Protein AF-0000000080279373 (afdb_homodimer)

Radius of gyration: 16.83 Å; Cα contacts (8 Å, |Δi|>4): 497; chains: 2; bounding box: 34×53×36 Å

Solvent-accessible surface area (backbone atoms only — not comparable to full-atom values): 11439 Å² total; per-residue (Å²): 109,73,57,72,41,61,66,37,52,75,60,43,86,59,61,64,37,42,31,32,41,41,48,78,93,47,75,44,48,45,32,24,59,48,87,63,31,39,31,37,59,47,98,87,65,54,73,49,76,33,62,41,46,39,37,66,78,48,97,49,28,36,40,37,39,36,53,63,98,60,33,38,36,41,33,40,39,31,64,80,78,31,32,34,43,33,41,35,34,35,84,86,66,50,77,37,29,44,57,31,38,48,44,78,51,79,130,110,70,58,72,43,61,66,36,50,73,60,43,86,58,61,65,37,42,32,30,42,39,48,78,94,47,74,46,48,46,34,24,59,49,86,62,31,39,33,36,59,46,97,87,64,54,73,49,76,32,61,40,46,38,37,68,79,47,99,48,27,36,40,36,39,38,51,63,98,60,35,39,38,43,32,38,38,30,67,80,78,29,33,33,43,33,41,35,36,35,84,85,66,50,77,37,29,47,57,31,39,48,44,77,51,78,130

Foldseek 3Di:
DPDAPVVCLVVVPCALFWKWWCLPVDIWIWDRPDRQWTWTADPVGDIDIWGWGWDDPDPQWIWIWTDDPFWIKIWIARRVQQKIWIWIQGPVRDIDITITGMDTDDD/DPDAPVVCLVVVPCALFWKWWCLPVDIWIWDRPDRQWTWTADPVGDIDIWGWGWDDPDPQWIWIWTDDPFWIKIWIARRVQQKIWIWIQGPVRDIDITITGMDTDDD

Nearest PDB structures (foldseek):
  7fyd-assembly1_A  TM=5.009E-01  e=1.248E-02  Homo sapiens
  1pby-assembly1_A  TM=5.078E-01  e=8.542E-02  Paracoccus denitrificans
  5bvt-assembly1_A  TM=4.396E-01  e=2.008E-01  Pygoscelis papua
  1jmx-assembly1_A  TM=4.425E-01  e=3.812E-01  Pseudomonas putida
  1vyg-assembly1_A  TM=3.873E-01  e=4.242E-01  Schistosoma mansoni

pLDDT: mean 94.34, std 7.29, range [46.97, 98.62]

Structure (mmCIF, N/CA/C/O backbone):
data_AF-0000000080279373-model_v1
#
loop_
_entity.id
_entity.type
_entity.pdbx_description
1 polymer 'MoaF-like domain-containing protein'
#
loop_
_atom_site.group_PDB
_atom_site.id
_atom_s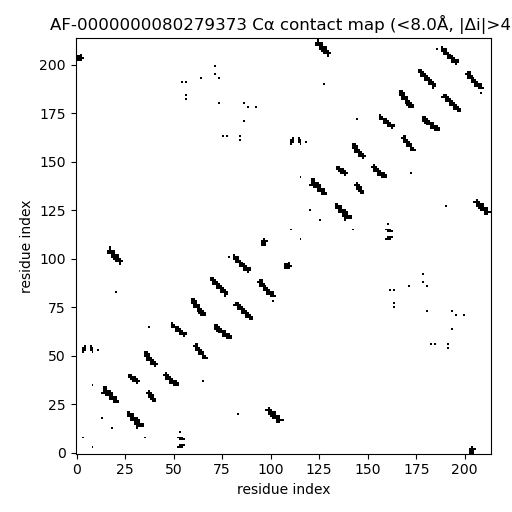ite.type_symbol
_atom_site.label_atom_id
_atom_site.label_alt_id
_atom_site.label_comp_id
_atom_site.label_asym_id
_atom_site.label_entity_id
_atom_site.label_seq_id
_atom_site.pdbx_PDB_ins_code
_atom_site.Cartn_x
_atom_site.Cartn_y
_atom_site.Cartn_z
_atom_site.occupancy
_atom_site.B_iso_or_equiv
_atom_site.auth_seq_id
_atom_site.auth_comp_id
_atom_site.auth_asym_id
_atom_site.auth_atom_id
_atom_site.pdbx_PDB_model_num
ATOM 1 N N . MET A 1 1 ? -2.408 -12.398 12.727 1 47.56 1 MET A N 1
ATOM 2 C CA . MET A 1 1 ? -2.346 -11.867 11.367 1 47.56 1 MET A CA 1
ATOM 3 C C . MET A 1 1 ? -2.311 -10.344 11.383 1 47.56 1 MET A C 1
ATOM 5 O O . MET A 1 1 ? -1.671 -9.727 10.523 1 47.56 1 MET A O 1
ATOM 9 N N . THR A 1 2 ? -3.047 -9.758 12.32 1 62.25 2 THR A N 1
ATOM 10 C CA . THR A 1 2 ? -3.006 -8.305 12.391 1 62.25 2 THR A CA 1
ATOM 11 C C . THR A 1 2 ? -1.784 -7.836 13.172 1 62.25 2 THR A C 1
ATOM 13 O O . THR A 1 2 ? -1.795 -7.832 14.406 1 62.25 2 THR A O 1
ATOM 16 N N . GLU A 1 3 ? -0.629 -8.07 12.383 1 74.62 3 GLU A N 1
ATOM 17 C CA . GLU A 1 3 ? 0.531 -7.613 13.148 1 74.62 3 GLU A CA 1
ATOM 18 C C . GLU A 1 3 ? 0.727 -6.105 13.008 1 74.62 3 GLU A C 1
ATOM 20 O O . GLU A 1 3 ? 0.657 -5.57 11.898 1 74.62 3 GLU A O 1
ATOM 25 N N . ILE A 1 4 ? 0.546 -5.527 14.078 1 83.19 4 ILE A N 1
ATOM 26 C CA . ILE A 1 4 ? 0.946 -4.125 14.109 1 83.19 4 ILE A CA 1
ATOM 27 C C . ILE A 1 4 ? 2.461 -4.023 14.281 1 83.19 4 ILE A C 1
ATOM 29 O O . ILE A 1 4 ? 3.049 -4.742 15.094 1 83.19 4 ILE A O 1
ATOM 33 N N . ASP A 1 5 ? 3.035 -3.334 13.367 1 90.56 5 ASP A N 1
ATOM 34 C CA . ASP A 1 5 ? 4.453 -3.021 13.531 1 90.56 5 ASP A CA 1
ATOM 35 C C . ASP A 1 5 ? 4.66 -1.953 14.602 1 90.56 5 ASP A C 1
ATOM 37 O O . ASP A 1 5 ? 4.805 -0.77 14.281 1 90.56 5 ASP A O 1
ATOM 41 N N . ALA A 1 6 ? 4.719 -2.422 15.898 1 90.94 6 ALA A N 1
ATOM 42 C CA . ALA A 1 6 ? 4.766 -1.499 17.031 1 90.94 6 ALA A CA 1
ATOM 43 C C . ALA A 1 6 ? 6.031 -0.643 16.984 1 90.94 6 ALA A C 1
ATOM 45 O O . ALA A 1 6 ? 6.004 0.529 17.375 1 90.94 6 ALA A O 1
ATOM 46 N N . THR A 1 7 ? 7.078 -1.271 16.594 1 92.06 7 THR A N 1
ATOM 47 C CA . THR A 1 7 ? 8.336 -0.541 16.516 1 92.06 7 THR A CA 1
ATOM 48 C C . THR A 1 7 ? 8.258 0.58 15.484 1 92.06 7 THR A C 1
ATOM 50 O O . THR A 1 7 ? 8.625 1.723 15.773 1 92.06 7 THR A O 1
ATOM 53 N N . ALA A 1 8 ? 7.762 0.229 14.312 1 92.75 8 ALA A N 1
ATOM 54 C CA . ALA A 1 8 ? 7.617 1.247 13.273 1 92.75 8 ALA A CA 1
ATOM 55 C C . ALA A 1 8 ? 6.645 2.34 13.711 1 92.75 8 ALA A C 1
ATOM 57 O O . ALA A 1 8 ? 6.863 3.521 13.422 1 92.75 8 ALA A O 1
ATOM 58 N N . GLN A 1 9 ? 5.59 1.92 14.383 1 93.19 9 GLN A N 1
ATOM 59 C CA . GLN A 1 9 ? 4.602 2.879 14.867 1 93.19 9 GLN A CA 1
ATOM 60 C C . GLN A 1 9 ? 5.23 3.881 15.828 1 93.19 9 GLN A C 1
ATOM 62 O O . GLN A 1 9 ? 5.035 5.09 15.695 1 93.19 9 GLN A O 1
ATOM 67 N N . ALA A 1 10 ? 6.016 3.387 16.688 1 91.31 10 ALA A N 1
ATOM 68 C CA . ALA A 1 10 ? 6.605 4.207 17.734 1 91.31 10 ALA A CA 1
ATOM 69 C C . ALA A 1 10 ? 7.75 5.059 17.203 1 91.31 10 ALA A C 1
ATOM 71 O O . ALA A 1 10 ? 8.008 6.148 17.719 1 91.31 10 ALA A O 1
ATOM 72 N N . GLU A 1 11 ? 8.367 4.555 16.156 1 93.38 11 GLU A N 1
ATOM 73 C CA . GLU A 1 11 ? 9.578 5.211 15.664 1 93.38 11 GLU A CA 1
ATOM 74 C C . GLU A 1 11 ? 9.336 5.891 14.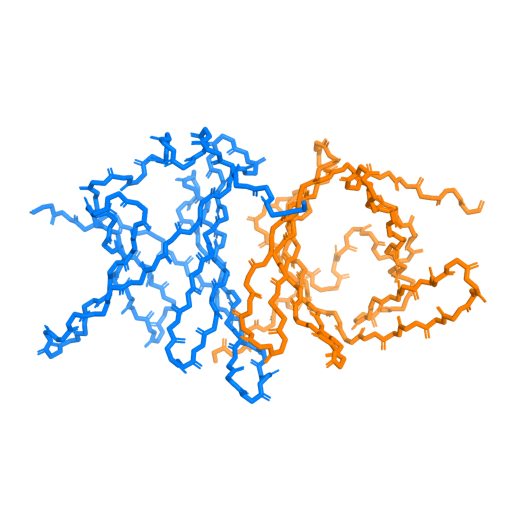32 1 93.38 11 GLU A C 1
ATOM 76 O O . GLU A 1 11 ? 10.281 6.223 13.609 1 93.38 11 GLU A O 1
ATOM 81 N N . PHE A 1 12 ? 8.086 6.078 14 1 96.75 12 PHE A N 1
ATOM 82 C CA . PHE A 1 12 ? 7.758 6.75 12.75 1 96.75 12 PHE A CA 1
ATOM 83 C C . PHE A 1 12 ? 8.438 8.117 12.672 1 96.75 12 PHE A C 1
ATOM 85 O O . PHE A 1 12 ? 8.164 8.992 13.492 1 96.75 12 PHE A O 1
ATOM 92 N N . PRO A 1 13 ? 9.234 8.414 11.609 1 97.5 13 PRO A N 1
ATOM 93 C CA . PRO A 1 13 ? 10.094 9.602 11.586 1 97.5 13 PRO A CA 1
ATOM 94 C C . PRO A 1 13 ? 9.312 10.898 11.406 1 97.5 13 PRO A C 1
ATOM 96 O O . PRO A 1 13 ? 9.82 11.977 11.703 1 97.5 13 PRO A O 1
ATOM 99 N N . LEU A 1 14 ? 8.125 10.828 10.875 1 97.44 14 LEU A N 1
ATOM 100 C CA . LEU A 1 14 ? 7.367 12.047 10.594 1 97.44 14 LEU A CA 1
ATOM 101 C C . LEU A 1 14 ? 6.469 12.406 11.773 1 97.44 14 LEU A C 1
ATOM 103 O O . LEU A 1 14 ? 5.766 13.422 11.734 1 97.44 14 LEU A O 1
ATOM 107 N N . LEU A 1 15 ? 6.527 11.531 1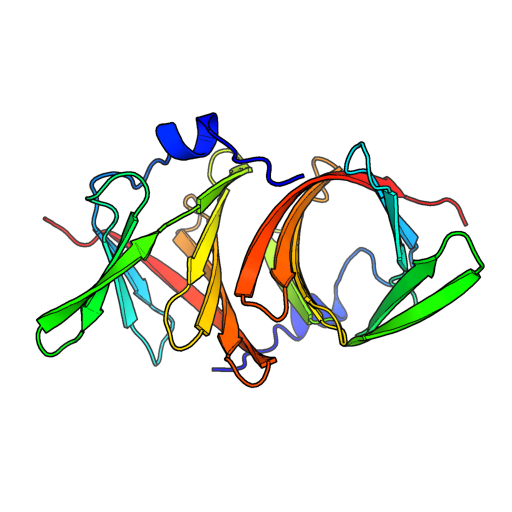2.805 1 96.56 15 LEU A N 1
ATOM 108 C CA . LEU A 1 15 ? 5.715 11.805 13.992 1 96.56 15 LEU A CA 1
ATOM 109 C C . LEU A 1 15 ? 5.98 13.219 14.516 1 96.56 15 LEU A C 1
ATOM 111 O O . LEU A 1 15 ? 7.133 13.648 14.594 1 96.56 15 LEU A O 1
ATOM 115 N N . GLY A 1 16 ? 4.875 13.938 14.812 1 96.5 16 GLY A N 1
ATOM 116 C CA . GLY A 1 16 ? 4.965 15.281 15.367 1 96.5 16 GLY A CA 1
ATOM 117 C C . GLY A 1 16 ? 5.023 16.359 14.305 1 96.5 16 GLY A C 1
ATOM 118 O O . GLY A 1 16 ? 5.062 17.547 14.633 1 96.5 16 GLY A O 1
ATOM 119 N N . GLN A 1 17 ? 5.031 16.016 13.039 1 97.12 17 GLN A N 1
ATOM 120 C CA . GLN A 1 17 ? 5.238 16.969 11.953 1 97.12 17 GLN A CA 1
ATOM 121 C C . GLN A 1 17 ? 4.016 17.031 11.039 1 97.12 17 GLN A C 1
ATOM 123 O O . GLN A 1 17 ? 3.086 16.234 11.18 1 97.12 17 GLN A O 1
ATOM 128 N N . ILE A 1 18 ? 3.961 18.047 10.203 1 97 18 ILE A N 1
ATOM 129 C CA . ILE A 1 18 ? 3 18.172 9.109 1 97 18 ILE A CA 1
ATOM 130 C C . ILE A 1 18 ? 3.734 18.125 7.773 1 97 18 ILE A C 1
ATOM 132 O O . ILE A 1 18 ? 4.754 18.781 7.594 1 97 18 ILE A O 1
ATOM 136 N N . TRP A 1 19 ? 3.301 17.281 6.977 1 97.06 19 TRP A N 1
ATOM 137 C CA . TRP A 1 19 ? 3.84 17.156 5.629 1 97.06 19 TRP A CA 1
ATOM 138 C C . TRP A 1 19 ? 2.736 17.312 4.586 1 97.06 19 TRP A C 1
ATOM 140 O O . TRP A 1 19 ? 1.562 17.078 4.875 1 97.06 19 TRP A O 1
ATOM 150 N N . GLN A 1 20 ? 3.164 17.781 3.459 1 97.06 20 GLN A N 1
ATOM 151 C CA . GLN A 1 20 ? 2.229 17.875 2.344 1 97.06 20 GLN A CA 1
ATOM 152 C C . GLN A 1 20 ? 2.545 16.844 1.268 1 97.06 20 GLN A C 1
ATOM 154 O O . GLN A 1 20 ? 3.709 16.656 0.907 1 97.06 20 GLN A O 1
ATOM 159 N N . ALA A 1 21 ? 1.526 16.125 0.903 1 97.19 21 ALA A N 1
ATOM 160 C CA . ALA A 1 21 ? 1.588 15.289 -0.3 1 97.19 21 ALA A CA 1
ATOM 161 C C . ALA A 1 21 ? 0.986 16.016 -1.497 1 97.19 21 ALA A C 1
ATOM 163 O O . ALA A 1 21 ? -0.217 16.297 -1.526 1 97.19 21 ALA A O 1
ATOM 164 N N . ASP A 1 22 ? 1.809 16.359 -2.512 1 96.88 22 ASP A N 1
ATOM 165 C CA . ASP A 1 22 ? 1.397 17.047 -3.736 1 96.88 22 ASP A CA 1
ATOM 166 C C . ASP A 1 22 ? 1.267 16.062 -4.895 1 96.88 22 ASP A C 1
ATOM 168 O O . ASP A 1 22 ? 2.271 15.609 -5.449 1 96.88 22 ASP A O 1
ATOM 172 N N . TYR A 1 23 ? -0.016 15.766 -5.254 1 95.31 23 TYR A N 1
ATOM 173 C CA . TYR A 1 23 ? -0.293 14.805 -6.316 1 95.31 23 TYR A CA 1
ATOM 174 C C . TYR A 1 23 ? -0.522 15.508 -7.648 1 95.31 23 TYR A C 1
ATOM 176 O O . TYR A 1 23 ? -0.93 14.875 -8.625 1 95.31 23 TYR A O 1
ATOM 184 N N . GLY A 1 24 ? -0.229 16.719 -7.707 1 94 24 GLY A N 1
ATOM 185 C CA . GLY A 1 24 ? -0.512 17.547 -8.867 1 94 24 GLY A CA 1
ATOM 186 C C . GLY A 1 24 ? -1.832 18.297 -8.766 1 94 24 GLY A C 1
ATOM 187 O O . GLY A 1 24 ? -1.893 19.391 -8.203 1 94 24 GLY A O 1
ATOM 188 N N . ASP A 1 25 ? -2.955 17.656 -9.07 1 91.62 25 ASP A N 1
ATOM 189 C CA . ASP A 1 25 ? -4.281 18.25 -9.031 1 91.62 25 ASP A CA 1
ATOM 190 C C . ASP A 1 25 ? -4.828 18.281 -7.605 1 91.62 25 ASP A C 1
ATOM 192 O O . ASP A 1 25 ? -5.797 19 -7.32 1 91.62 25 ASP A O 1
ATOM 196 N N . LEU A 1 26 ? -4.23 17.5 -6.77 1 91.88 26 LEU A N 1
ATOM 197 C CA . LEU A 1 26 ? -4.664 17.344 -5.387 1 91.88 26 LEU A CA 1
ATOM 198 C C . LEU A 1 26 ? -3.486 17.5 -4.43 1 91.88 26 LEU A C 1
ATOM 200 O O . LEU A 1 26 ? -2.455 16.844 -4.594 1 91.88 26 LEU A O 1
ATOM 204 N N . VAL A 1 27 ? -3.607 18.469 -3.533 1 94.19 27 VAL A N 1
ATOM 205 C CA . VAL A 1 27 ? -2.598 18.656 -2.494 1 94.19 27 VAL A CA 1
ATOM 206 C C . VAL A 1 27 ? -3.221 18.422 -1.121 1 94.19 27 VAL A C 1
ATOM 208 O O . VAL A 1 27 ? -4.223 19.047 -0.771 1 94.19 27 VAL A O 1
ATOM 211 N N . ILE A 1 28 ? -2.678 17.469 -0.348 1 95.12 28 ILE A N 1
ATOM 212 C CA . ILE A 1 28 ? -3.236 17.078 0.942 1 95.12 28 ILE A CA 1
ATOM 213 C C . ILE A 1 28 ? -2.176 17.234 2.031 1 95.12 28 ILE A C 1
ATOM 215 O O . ILE A 1 28 ? -1.052 16.75 1.884 1 95.12 28 ILE A O 1
ATOM 219 N N . GLU A 1 29 ? -2.541 17.891 3.09 1 95.31 29 GLU A N 1
ATOM 220 C CA . GLU A 1 29 ? -1.656 17.922 4.25 1 95.31 29 GLU A CA 1
ATOM 221 C C . GLU A 1 29 ? -1.859 16.688 5.125 1 95.31 29 GLU A C 1
ATOM 223 O O . GLU A 1 29 ? -2.992 16.344 5.473 1 95.31 29 GLU A O 1
ATOM 228 N N . HIS A 1 30 ? -0.755 16 5.383 1 97 30 HIS A N 1
ATOM 229 C CA . HIS A 1 30 ? -0.684 14.922 6.363 1 97 30 HIS A CA 1
ATOM 230 C C . HIS A 1 30 ? -0.19 15.438 7.711 1 97 30 HIS A C 1
ATOM 232 O O . HIS A 1 30 ? 0.99 15.758 7.863 1 97 30 HIS A O 1
ATOM 238 N N . ASP A 1 31 ? -1.135 15.523 8.641 1 97.12 31 ASP A N 1
ATOM 239 C CA . ASP A 1 31 ? -0.814 15.992 9.984 1 97.12 31 ASP A CA 1
ATOM 240 C C . ASP A 1 31 ? -0.588 14.812 10.93 1 97.12 31 ASP A C 1
ATOM 242 O O . ASP A 1 31 ? -1.538 14.133 11.32 1 97.12 31 ASP A O 1
ATOM 246 N N . TYR A 1 32 ? 0.749 14.594 11.266 1 97.56 32 TYR A N 1
ATOM 247 C CA . TYR A 1 32 ? 1.131 13.445 12.07 1 97.56 32 TYR A CA 1
ATOM 248 C C . TYR A 1 32 ? 1.373 13.852 13.523 1 97.56 32 TYR A C 1
ATOM 250 O O . TYR A 1 32 ? 2.086 13.164 14.258 1 97.56 32 TYR A O 1
ATOM 258 N N . ARG A 1 33 ? 0.79 14.898 14.047 1 96.5 33 ARG A N 1
ATOM 259 C CA . ARG A 1 33 ? 1.129 15.406 15.367 1 96.5 33 ARG A CA 1
ATOM 260 C C . ARG A 1 33 ? 0.502 14.547 16.469 1 96.5 33 ARG A C 1
ATOM 262 O O . ARG A 1 33 ? 1.034 14.461 17.578 1 96.5 33 ARG A O 1
ATOM 269 N N . GLU A 1 34 ? -0.626 13.891 16.188 1 96.25 34 GLU A N 1
ATOM 270 C CA . GLU A 1 34 ? -1.238 12.984 17.156 1 96.25 34 GLU A CA 1
ATOM 271 C C . GLU A 1 34 ? -0.76 11.547 16.953 1 96.25 34 GLU A C 1
ATOM 273 O O . GLU A 1 34 ? -1.034 10.945 15.906 1 96.25 34 GLU A O 1
ATOM 278 N N . PRO A 1 35 ? 0.005 10.945 17.953 1 95.69 35 PRO A N 1
ATOM 279 C CA . PRO A 1 35 ? 0.495 9.578 17.781 1 95.69 35 PRO A CA 1
ATOM 280 C C . PRO A 1 35 ? -0.624 8.578 17.484 1 95.69 35 PRO A C 1
ATOM 282 O O . PRO A 1 35 ? -1.678 8.617 18.125 1 95.69 35 PRO A O 1
ATOM 285 N N . GLY A 1 36 ? -0.434 7.723 16.469 1 96.38 36 GLY A N 1
ATOM 286 C CA . GLY A 1 36 ? -1.386 6.68 16.109 1 96.38 36 GLY A CA 1
ATOM 287 C C . GLY A 1 36 ? -2.533 7.184 15.258 1 96.38 36 GLY A C 1
ATOM 288 O O . GLY A 1 36 ? -3.488 6.453 14.992 1 96.38 36 GLY A O 1
ATOM 289 N N . LYS A 1 37 ? -2.426 8.5 14.906 1 97.94 37 LYS A N 1
ATOM 290 C CA . LYS A 1 37 ? -3.479 9.094 14.086 1 97.94 37 LYS A CA 1
ATOM 291 C C . LYS A 1 37 ? -2.889 9.922 12.945 1 97.94 37 LYS A C 1
ATOM 293 O O . LYS A 1 37 ? -1.712 10.289 12.984 1 97.94 37 LYS A O 1
ATOM 298 N N . ILE A 1 38 ? -3.635 10.117 11.961 1 98.38 38 ILE A N 1
ATOM 299 C CA . ILE A 1 38 ? -3.359 11.086 10.898 1 98.38 38 ILE A CA 1
ATOM 300 C C . ILE A 1 38 ? -4.555 12.016 10.734 1 98.38 38 ILE A C 1
ATOM 302 O O . ILE A 1 38 ? -5.703 11.578 10.758 1 98.38 38 ILE A O 1
ATOM 306 N N . SER A 1 39 ? -4.254 13.328 10.562 1 97.94 39 SER A N 1
ATOM 307 C CA . SER A 1 39 ? -5.309 14.312 10.367 1 97.94 39 SER A CA 1
ATOM 308 C C . SER A 1 39 ? -5.16 15.016 9.016 1 97.94 39 SER A C 1
ATOM 310 O O . SER A 1 39 ? -4.043 15.203 8.531 1 97.94 39 SER A O 1
ATOM 312 N N . PHE A 1 40 ? -6.238 15.312 8.391 1 97 40 PHE A N 1
ATOM 313 C CA . PHE A 1 40 ? -6.352 16.031 7.125 1 97 40 PHE A CA 1
ATOM 314 C C . PHE A 1 40 ? -7.203 17.281 7.289 1 97 40 PHE A C 1
ATOM 316 O O . PHE A 1 40 ? -8.273 17.234 7.902 1 97 40 PHE A O 1
ATOM 323 N N . VAL A 1 41 ? -6.645 18.359 6.918 1 86.25 41 VAL A N 1
ATOM 324 C CA . VAL A 1 41 ? -7.391 19.609 7.055 1 86.25 41 VAL A CA 1
ATOM 325 C C . VAL A 1 41 ? -7.793 20.125 5.676 1 86.25 41 VAL A C 1
ATOM 327 O O . VAL A 1 41 ? -6.945 20.266 4.793 1 86.25 41 VAL A O 1
ATOM 330 N N . SER A 1 42 ? -9.062 20.25 5.488 1 82.44 42 SER A N 1
ATOM 331 C CA . SER A 1 42 ? -9.57 20.781 4.227 1 82.44 42 SER A CA 1
ATOM 332 C C . SER A 1 42 ? -9.195 22.25 4.059 1 82.44 42 SER A C 1
ATOM 334 O O . SER A 1 42 ? -8.727 22.891 5 1 82.44 42 SER A O 1
ATOM 336 N N . LYS A 1 43 ? -9.383 22.703 2.824 1 80.5 43 LYS A N 1
ATOM 337 C CA . LYS A 1 43 ? -9.18 24.109 2.533 1 80.5 43 LYS A CA 1
ATOM 338 C C . LYS A 1 43 ? -10.133 24.984 3.348 1 80.5 43 LYS A C 1
ATOM 340 O O . LYS A 1 43 ? -9.836 26.141 3.637 1 80.5 43 LYS A O 1
ATOM 345 N N . HIS A 1 44 ? -11.289 24.469 3.818 1 86.25 44 HIS A N 1
ATOM 346 C CA . HIS A 1 44 ? -12.281 25.219 4.578 1 86.25 44 HIS A CA 1
ATOM 347 C C . HIS A 1 44 ? -12.07 25.047 6.078 1 86.25 44 HIS A C 1
ATOM 349 O O . HIS A 1 44 ? -12.875 25.531 6.879 1 86.25 44 HIS A O 1
ATOM 355 N N . GLY A 1 45 ? -11.086 24.312 6.41 1 83.06 45 GLY A N 1
ATOM 356 C CA . GLY A 1 45 ? -10.688 24.25 7.809 1 83.06 45 GLY A CA 1
ATOM 357 C C . GLY A 1 45 ? -11.266 23.062 8.539 1 83.06 45 GLY A C 1
ATOM 358 O O . GLY A 1 45 ? -11.047 22.891 9.742 1 83.06 45 GLY A O 1
ATOM 359 N N . THR A 1 46 ? -12.047 22.203 7.844 1 89.62 46 THR A N 1
ATOM 360 C CA . THR A 1 46 ? -12.586 21.031 8.508 1 89.62 46 THR A CA 1
ATOM 361 C C . THR A 1 46 ? -11.5 19.969 8.68 1 89.62 46 THR A C 1
ATOM 363 O O . THR A 1 46 ? -10.789 19.641 7.723 1 89.62 46 THR A O 1
ATOM 366 N N . ARG A 1 47 ? -11.438 19.516 9.953 1 94 47 ARG A N 1
ATOM 367 C CA . ARG A 1 47 ? -10.398 18.547 10.297 1 94 47 ARG A CA 1
ATOM 368 C C . ARG A 1 47 ? -10.977 17.141 10.398 1 94 47 ARG A C 1
ATOM 370 O O . ARG A 1 47 ? -12 16.922 11.055 1 94 47 ARG A O 1
ATOM 377 N N . LEU A 1 48 ? -10.414 16.188 9.648 1 96.81 48 LEU A N 1
ATOM 378 C CA . LEU A 1 48 ? -10.734 14.766 9.766 1 96.81 48 LEU A CA 1
ATOM 379 C C . LEU A 1 48 ? -9.555 13.992 10.352 1 96.81 48 LEU A C 1
ATOM 381 O O . LEU A 1 48 ? -8.438 14.055 9.82 1 96.81 48 LEU A O 1
ATOM 385 N N . THR A 1 49 ? -9.789 13.352 11.531 1 98.19 49 THR A N 1
ATOM 386 C CA . THR A 1 49 ? -8.758 12.555 12.18 1 98.19 49 THR A CA 1
ATOM 387 C C . THR A 1 49 ? -9.148 11.078 12.203 1 98.19 49 THR A C 1
ATOM 389 O O . THR A 1 49 ? -10.258 10.727 12.617 1 98.19 49 THR A O 1
ATOM 392 N N . VAL A 1 50 ? -8.25 10.258 11.68 1 98.38 50 VAL A N 1
ATOM 393 C CA . VAL A 1 50 ? -8.516 8.828 11.664 1 98.38 50 VAL A CA 1
ATOM 394 C C . VAL A 1 50 ? -7.309 8.078 12.234 1 98.38 50 VAL A C 1
ATOM 396 O O . VAL A 1 50 ? -6.227 8.648 12.383 1 98.38 50 VAL A O 1
ATOM 399 N N . ASP A 1 51 ? -7.551 6.754 12.648 1 97.69 51 ASP A N 1
ATOM 400 C CA . ASP A 1 51 ? -6.445 5.91 13.086 1 97.69 51 ASP A CA 1
ATOM 401 C C . ASP A 1 51 ? -5.434 5.695 11.969 1 97.69 51 ASP A C 1
ATOM 403 O O . ASP A 1 51 ? -5.809 5.551 10.805 1 97.69 51 ASP A O 1
ATOM 407 N N . LEU A 1 52 ? -4.145 5.672 12.305 1 97.88 52 LEU A N 1
ATOM 408 C CA . LEU A 1 52 ? -3.047 5.477 11.359 1 97.88 52 LEU A CA 1
ATOM 409 C C . LEU A 1 52 ? -2.227 4.246 11.727 1 97.88 52 LEU A C 1
ATOM 411 O O . LEU A 1 52 ? -1.811 4.094 12.883 1 97.88 52 LEU A O 1
ATOM 415 N N . THR A 1 53 ? -2.08 3.361 10.844 1 97.12 53 THR A N 1
ATOM 416 C CA . THR A 1 53 ? -1.111 2.279 10.984 1 97.12 53 THR A CA 1
ATOM 417 C C . THR A 1 53 ? 0.128 2.549 10.133 1 97.12 53 THR A C 1
ATOM 419 O O . THR A 1 53 ? 0.018 2.969 8.984 1 97.12 53 THR A O 1
ATOM 422 N N . VAL A 1 54 ? 1.285 2.348 10.742 1 97.5 54 VAL A N 1
ATOM 423 C CA . VAL A 1 54 ? 2.562 2.557 10.07 1 97.5 54 VAL A CA 1
ATOM 424 C C . VAL A 1 54 ? 3.365 1.258 10.07 1 97.5 54 VAL A C 1
ATOM 426 O O . VAL A 1 54 ? 3.523 0.618 11.117 1 97.5 54 VAL A O 1
ATOM 429 N N . THR A 1 55 ? 3.795 0.864 8.922 1 96.44 55 THR A N 1
ATOM 430 C CA . THR A 1 55 ? 4.719 -0.256 8.789 1 96.44 55 THR A CA 1
ATOM 431 C C . THR A 1 55 ? 5.996 0.179 8.078 1 96.44 55 THR A C 1
ATOM 433 O O . THR A 1 55 ? 5.945 0.966 7.129 1 96.44 55 THR A O 1
ATOM 436 N N . ARG A 1 56 ? 7.102 -0.39 8.547 1 96.38 56 ARG A N 1
ATOM 437 C CA . ARG A 1 56 ? 8.383 -0.064 7.934 1 96.38 56 ARG A CA 1
ATOM 438 C C . ARG A 1 56 ? 8.781 -1.116 6.906 1 96.38 56 ARG A C 1
ATOM 440 O O . ARG A 1 56 ? 8.766 -2.314 7.195 1 96.38 56 ARG A O 1
ATOM 447 N N . VAL A 1 57 ? 9.086 -0.621 5.664 1 95.12 57 VAL A N 1
ATOM 448 C CA . VAL A 1 57 ? 9.555 -1.499 4.598 1 95.12 57 VAL A CA 1
ATOM 449 C C . VAL A 1 57 ? 11.078 -1.466 4.531 1 95.12 57 VAL A C 1
ATOM 451 O O . VAL A 1 57 ? 11.719 -2.502 4.336 1 95.12 57 VAL A O 1
ATOM 454 N N . ARG A 1 58 ? 11.633 -0.277 4.559 1 95.06 58 ARG A N 1
ATOM 455 C CA . ARG A 1 58 ? 13.047 0.058 4.637 1 95.06 58 ARG A CA 1
ATOM 456 C C . ARG A 1 58 ? 13.281 1.205 5.617 1 95.06 58 ARG A C 1
ATOM 458 O O . ARG A 1 58 ? 12.336 1.766 6.164 1 95.06 58 ARG A O 1
ATOM 465 N N . ASP A 1 59 ? 14.555 1.524 5.754 1 93.31 59 ASP A N 1
ATOM 466 C CA . ASP A 1 59 ? 14.891 2.57 6.719 1 93.31 59 ASP A CA 1
ATOM 467 C C . ASP A 1 59 ? 14.164 3.873 6.387 1 93.31 59 ASP A C 1
ATOM 469 O O . ASP A 1 59 ? 13.773 4.617 7.285 1 93.31 59 ASP A O 1
ATOM 473 N N . ASP A 1 60 ? 13.945 4.156 5.117 1 96.06 60 ASP A N 1
ATOM 474 C CA . ASP A 1 60 ? 13.383 5.438 4.711 1 96.06 60 ASP A CA 1
ATOM 475 C C . ASP A 1 60 ? 12.078 5.238 3.939 1 96.06 60 ASP A C 1
ATOM 477 O O . ASP A 1 60 ? 11.602 6.156 3.27 1 96.06 60 ASP A O 1
ATOM 481 N N . VAL A 1 61 ? 11.492 4.008 3.961 1 97.38 61 VAL A N 1
ATOM 482 C CA . VAL A 1 61 ? 10.25 3.742 3.238 1 97.38 61 VAL A CA 1
ATOM 483 C C . VAL A 1 61 ? 9.203 3.182 4.199 1 97.38 61 VAL A C 1
ATOM 485 O O . VAL A 1 61 ? 9.43 2.148 4.836 1 97.38 61 VAL A O 1
ATOM 488 N N . PHE A 1 62 ? 8.109 3.797 4.297 1 98.19 62 PHE A N 1
ATOM 489 C CA . PHE A 1 62 ? 7.047 3.449 5.234 1 98.19 62 PHE A CA 1
ATOM 490 C C . PHE A 1 62 ? 5.719 3.277 4.508 1 98.19 62 PHE A C 1
ATOM 492 O O . PHE A 1 62 ? 5.422 4.012 3.562 1 98.19 62 PHE A O 1
ATOM 499 N N . VAL A 1 63 ? 4.945 2.283 4.922 1 98.31 63 VAL A N 1
ATOM 500 C CA . VAL A 1 63 ? 3.576 2.082 4.465 1 98.31 63 VAL A CA 1
ATOM 501 C C . VAL A 1 63 ? 2.6 2.623 5.508 1 98.31 63 VAL A C 1
ATOM 503 O O . VAL A 1 63 ? 2.633 2.213 6.668 1 98.31 63 VAL A O 1
ATOM 506 N N . LEU A 1 64 ? 1.815 3.545 5.086 1 98.62 64 LEU A N 1
ATOM 507 C CA . LEU A 1 64 ? 0.743 4.098 5.91 1 98.62 64 LEU A CA 1
ATOM 508 C C . LEU A 1 64 ? -0.612 3.549 5.473 1 98.62 64 LEU A C 1
ATOM 510 O O . LEU A 1 64 ? -0.908 3.494 4.277 1 98.62 64 LEU A O 1
ATOM 514 N N . ALA A 1 65 ? -1.419 3.105 6.426 1 98.56 65 ALA A N 1
ATOM 515 C CA . ALA A 1 65 ? -2.791 2.684 6.152 1 98.56 65 ALA A CA 1
ATOM 516 C C . ALA A 1 65 ? -3.779 3.416 7.055 1 98.56 65 ALA A C 1
ATOM 518 O O . ALA A 1 65 ? -3.586 3.486 8.273 1 98.56 65 ALA A O 1
ATOM 519 N N . PHE A 1 66 ? -4.746 3.975 6.434 1 98.56 66 PHE A N 1
ATOM 520 C CA . PHE A 1 66 ? -5.797 4.684 7.152 1 98.56 66 PHE A CA 1
ATOM 521 C C . PHE A 1 66 ? -7.098 4.672 6.359 1 98.56 66 PHE A C 1
ATOM 523 O O . PHE A 1 66 ? -7.109 4.316 5.18 1 98.56 66 PHE A O 1
ATOM 530 N N . GLN A 1 67 ? -8.18 4.945 7.043 1 98.44 67 GLN A N 1
ATOM 531 C CA . GLN A 1 67 ? -9.469 4.949 6.355 1 98.44 67 GLN A CA 1
ATOM 532 C C . GLN A 1 67 ? -10.461 5.879 7.047 1 98.44 67 GLN A C 1
ATOM 534 O O . GLN A 1 67 ? -10.32 6.176 8.234 1 98.44 67 GLN A O 1
ATOM 539 N N . ASP A 1 68 ? -11.344 6.387 6.281 1 97.38 68 ASP A N 1
ATOM 540 C CA . ASP A 1 68 ? -12.484 7.137 6.801 1 97.38 68 ASP A CA 1
ATOM 541 C C . ASP A 1 68 ? -13.797 6.617 6.215 1 97.38 68 ASP A C 1
ATOM 543 O O . ASP A 1 68 ? -13.883 5.461 5.797 1 97.38 68 ASP A O 1
ATOM 547 N N . ALA A 1 69 ? -14.852 7.418 6.277 1 95.62 69 ALA A N 1
ATOM 548 C CA . ALA A 1 69 ? -16.156 6.961 5.832 1 95.62 69 ALA A CA 1
ATOM 549 C C . ALA A 1 69 ? -16.203 6.777 4.32 1 95.62 69 ALA A C 1
ATOM 551 O O . ALA A 1 69 ? -17.031 6.031 3.797 1 95.62 69 ALA A O 1
ATOM 552 N N . ASP A 1 70 ? -15.211 7.367 3.613 1 95.88 70 ASP A N 1
ATOM 553 C CA . ASP A 1 70 ? -15.336 7.418 2.16 1 95.88 70 ASP A CA 1
ATOM 554 C C . ASP A 1 70 ? -14.367 6.449 1.489 1 95.88 70 ASP A C 1
ATOM 556 O O . ASP A 1 70 ? -14.625 5.965 0.385 1 95.88 70 ASP A O 1
ATOM 560 N N . ALA A 1 71 ? -13.281 6.16 2.104 1 97.56 71 ALA A N 1
ATOM 561 C CA . ALA A 1 71 ? -12.273 5.371 1.406 1 97.56 71 ALA A CA 1
ATOM 562 C C . ALA A 1 71 ? -11.281 4.754 2.393 1 97.56 71 ALA A C 1
ATOM 564 O O . ALA A 1 71 ? -11.242 5.141 3.562 1 97.56 71 ALA A O 1
ATOM 565 N N . SER A 1 72 ? -10.594 3.686 2.021 1 98.31 72 SER A N 1
ATOM 566 C CA . SER A 1 72 ? -9.336 3.221 2.602 1 98.31 72 SER A CA 1
ATOM 567 C C . SER A 1 72 ? -8.141 3.668 1.766 1 98.31 72 SER A C 1
ATOM 569 O O . SER A 1 72 ? -8.203 3.648 0.534 1 98.31 72 SER A O 1
ATOM 571 N N . VAL A 1 73 ? -7.117 4.133 2.428 1 98.44 73 VAL A N 1
ATOM 572 C CA . VAL A 1 73 ? -5.93 4.598 1.721 1 98.44 73 VAL A CA 1
ATOM 573 C C . VAL A 1 73 ? -4.695 3.859 2.238 1 98.44 73 VAL A C 1
ATOM 575 O O . VAL A 1 73 ? -4.523 3.701 3.449 1 98.44 73 VAL A O 1
ATOM 578 N N . VAL A 1 74 ? -3.912 3.295 1.351 1 98.62 74 VAL A N 1
ATOM 579 C CA . VAL A 1 74 ? -2.564 2.803 1.624 1 98.62 74 VAL A CA 1
ATOM 580 C C . VAL A 1 74 ? -1.541 3.662 0.883 1 98.62 74 VAL A C 1
ATOM 582 O O . VAL A 1 74 ? -1.544 3.717 -0.349 1 98.62 74 VAL A O 1
ATOM 585 N N . ALA A 1 75 ? -0.765 4.359 1.583 1 98.62 75 ALA A N 1
ATOM 586 C CA . ALA A 1 75 ? 0.239 5.258 1.016 1 98.62 75 ALA A CA 1
ATOM 587 C C . ALA A 1 75 ? 1.65 4.777 1.339 1 98.62 75 ALA A C 1
ATOM 589 O O . ALA A 1 75 ? 1.971 4.508 2.5 1 98.62 75 ALA A O 1
ATOM 590 N N . VAL A 1 76 ? 2.477 4.578 0.357 1 98.62 76 VAL A N 1
ATOM 591 C CA . VAL A 1 76 ? 3.895 4.293 0.538 1 98.62 76 VAL A CA 1
ATOM 592 C C . VAL A 1 76 ? 4.699 5.59 0.447 1 98.62 76 VAL A C 1
ATOM 594 O O . VAL A 1 76 ? 4.715 6.246 -0.597 1 98.62 76 VAL A O 1
ATOM 597 N N . GLU A 1 77 ? 5.289 5.969 1.532 1 98.5 77 GLU A N 1
ATOM 598 C CA . GLU A 1 77 ? 6.07 7.199 1.588 1 98.5 77 GLU A CA 1
ATOM 599 C C . GLU A 1 77 ? 7.566 6.898 1.636 1 98.5 77 GLU A C 1
ATOM 601 O O . GLU A 1 77 ? 8.055 6.297 2.596 1 98.5 77 GLU A O 1
ATOM 606 N N . ASP A 1 78 ? 8.242 7.227 0.603 1 98.12 78 ASP A N 1
ATOM 607 C CA . ASP A 1 78 ? 9.703 7.168 0.502 1 98.12 78 ASP A CA 1
ATOM 608 C C . ASP A 1 78 ? 10.336 8.484 0.959 1 98.12 78 ASP A C 1
ATOM 610 O O . ASP A 1 78 ? 10.336 9.469 0.218 1 98.12 78 ASP A O 1
ATOM 614 N N . LEU A 1 79 ? 10.914 8.477 2.137 1 97.75 79 LEU A N 1
ATOM 615 C CA . LEU A 1 79 ? 11.359 9.711 2.773 1 97.75 79 LEU A CA 1
ATOM 616 C C . LEU A 1 79 ? 12.688 10.172 2.197 1 97.75 79 LEU A C 1
ATOM 618 O O . LEU A 1 79 ? 13.047 11.344 2.305 1 97.75 79 LEU A O 1
ATOM 622 N N . SER A 1 80 ? 13.445 9.242 1.56 1 96.62 80 SER A N 1
ATOM 623 C CA . SER A 1 80 ? 14.719 9.617 0.95 1 96.62 80 SER A CA 1
ATOM 624 C C . SER A 1 80 ? 14.5 10.359 -0.363 1 96.62 80 SER A C 1
ATOM 626 O O . SER A 1 80 ? 15.219 11.32 -0.663 1 96.62 80 SER A O 1
ATOM 628 N N . THR A 1 81 ? 13.57 9.953 -1.112 1 97.06 81 THR A N 1
ATOM 629 C CA . THR A 1 81 ? 13.328 10.594 -2.4 1 97.06 81 THR A CA 1
ATOM 630 C C . THR A 1 81 ? 12.18 11.602 -2.299 1 97.06 81 THR A C 1
ATOM 632 O O . THR A 1 81 ? 11.898 12.32 -3.256 1 97.06 81 THR A O 1
ATOM 635 N N . HIS A 1 82 ? 11.523 11.664 -1.194 1 98.25 82 HIS A N 1
ATOM 636 C CA . HIS A 1 82 ? 10.383 12.531 -0.931 1 98.25 82 HIS A CA 1
ATOM 637 C C . HIS A 1 82 ? 9.258 12.281 -1.932 1 98.25 82 HIS A C 1
ATOM 639 O O . HIS A 1 82 ? 8.719 13.227 -2.512 1 98.25 82 HIS A O 1
ATOM 645 N N . ARG A 1 83 ? 8.977 11.008 -2.104 1 98.25 83 ARG A N 1
ATOM 646 C CA . ARG A 1 83 ? 7.891 10.586 -2.98 1 98.25 83 ARG A CA 1
ATOM 647 C C . ARG A 1 83 ? 6.832 9.805 -2.207 1 98.25 83 ARG A C 1
ATOM 649 O O . ARG A 1 83 ? 7.129 9.203 -1.174 1 98.25 83 ARG A O 1
ATOM 656 N N . VAL A 1 84 ? 5.613 9.953 -2.664 1 98.06 84 VAL A N 1
ATOM 657 C CA . VAL A 1 84 ? 4.508 9.188 -2.104 1 98.06 84 VAL A CA 1
ATOM 658 C C . VAL A 1 84 ? 3.727 8.508 -3.227 1 98.06 84 VAL A C 1
ATOM 660 O O . VAL A 1 84 ? 3.516 9.094 -4.289 1 98.06 84 VAL A O 1
ATOM 663 N N . SER A 1 85 ? 3.426 7.273 -3.135 1 97.19 85 SER A N 1
ATOM 664 C CA . SER A 1 85 ? 2.5 6.5 -3.955 1 97.19 85 SER A CA 1
ATOM 665 C C . SER A 1 85 ? 1.293 6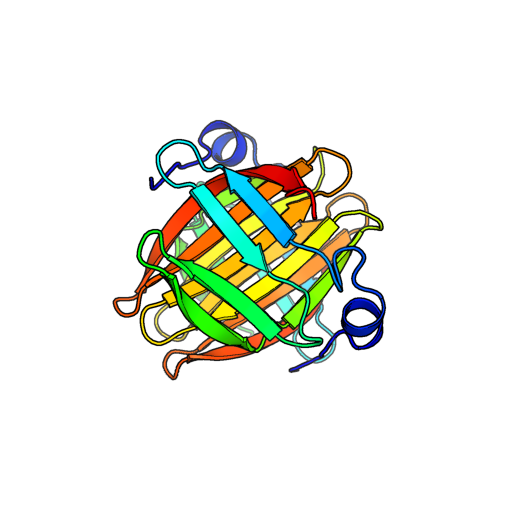.039 -3.145 1 97.19 85 SER A C 1
ATOM 667 O O . SER A 1 85 ? 1.438 5.285 -2.18 1 97.19 85 SER A O 1
ATOM 669 N N . SER A 1 86 ? 0.11 6.461 -3.492 1 97.56 86 SER A N 1
ATOM 670 C CA . SER A 1 86 ? -1.077 6.164 -2.697 1 97.56 86 SER A CA 1
ATOM 671 C C . SER A 1 86 ? -2.082 5.336 -3.494 1 97.56 86 SER A C 1
ATOM 673 O O . SER A 1 86 ? -2.383 5.656 -4.645 1 97.56 86 SER A O 1
ATOM 675 N N . THR A 1 87 ? -2.543 4.266 -2.957 1 97.81 87 THR A N 1
ATOM 676 C CA . THR A 1 87 ? -3.693 3.51 -3.432 1 97.81 87 THR A CA 1
ATOM 677 C C . THR A 1 87 ? -4.93 3.814 -2.59 1 97.81 87 THR A C 1
ATOM 679 O O . THR A 1 87 ? -4.891 3.711 -1.362 1 97.81 87 THR A O 1
ATOM 682 N N . MET A 1 88 ? -5.93 4.27 -3.238 1 97.38 88 MET A N 1
ATOM 683 C CA . MET A 1 88 ? -7.203 4.543 -2.574 1 97.38 88 MET A CA 1
ATOM 684 C C . MET A 1 88 ? -8.266 3.541 -3.004 1 97.38 88 MET A C 1
ATOM 686 O O . MET A 1 88 ? -8.391 3.227 -4.191 1 97.38 88 MET A O 1
ATOM 690 N N . ILE A 1 89 ? -8.945 3.002 -2.1 1 97.38 89 ILE A N 1
ATOM 691 C CA . ILE A 1 89 ? -10.047 2.072 -2.322 1 97.38 89 ILE A CA 1
ATOM 692 C C . ILE A 1 89 ? -11.359 2.703 -1.857 1 97.38 89 ILE A C 1
ATOM 694 O O . ILE A 1 89 ? -11.594 2.852 -0.655 1 97.38 89 ILE A O 1
ATOM 698 N N . LEU A 1 90 ? -12.172 3.062 -2.873 1 97.06 90 LEU A N 1
ATOM 699 C CA . LEU A 1 90 ? -13.453 3.697 -2.557 1 97.06 90 LEU A CA 1
ATOM 700 C C . LEU A 1 90 ? -14.461 2.668 -2.064 1 97.06 90 LEU A C 1
ATOM 702 O O . LEU A 1 90 ? -14.211 1.463 -2.133 1 97.06 90 LEU A O 1
ATOM 706 N N . ARG A 1 91 ? -15.609 3.133 -1.533 1 97 91 ARG A N 1
ATOM 707 C CA . ARG A 1 91 ? -16.562 2.238 -0.895 1 97 91 ARG A CA 1
ATOM 708 C C . ARG A 1 91 ? -17.328 1.417 -1.933 1 97 91 ARG A C 1
ATOM 710 O O . ARG A 1 91 ? -17.938 0.399 -1.601 1 97 91 ARG A O 1
ATOM 717 N N . ASP A 1 92 ? -17.25 1.803 -3.182 1 95.06 92 ASP A N 1
ATOM 718 C CA . ASP A 1 92 ? -17.797 0.969 -4.246 1 95.06 92 ASP A CA 1
ATOM 719 C C . ASP A 1 92 ? -16.719 0.042 -4.82 1 95.06 92 ASP A C 1
ATOM 721 O O . ASP A 1 92 ? -16.922 -0.558 -5.879 1 95.06 92 ASP A O 1
ATOM 725 N N . HIS A 1 93 ? -15.578 0.048 -4.215 1 94.12 93 HIS A N 1
ATOM 726 C CA . HIS A 1 93 ? -14.453 -0.848 -4.477 1 94.12 93 HIS A CA 1
ATOM 727 C C . HIS A 1 93 ? -13.695 -0.431 -5.734 1 94.12 93 HIS A C 1
ATOM 729 O O . HIS A 1 93 ? -12.945 -1.226 -6.305 1 94.12 93 HIS A O 1
ATOM 735 N N . THR A 1 94 ? -13.945 0.838 -6.16 1 94.81 94 THR A N 1
ATOM 736 C CA . THR A 1 94 ? -13.055 1.394 -7.176 1 94.81 94 THR A CA 1
ATOM 737 C C . THR A 1 94 ? -11.656 1.618 -6.605 1 94.81 94 THR A C 1
ATOM 739 O O . THR A 1 94 ? -11.516 2.115 -5.488 1 94.81 94 THR A O 1
ATOM 742 N N . LEU A 1 95 ? -10.641 1.148 -7.348 1 95.12 95 LEU A N 1
ATOM 743 C CA . LEU A 1 95 ? -9.25 1.373 -6.973 1 95.12 95 LEU A CA 1
ATOM 744 C C . LEU A 1 95 ? -8.672 2.566 -7.727 1 95.12 95 LEU A C 1
ATOM 746 O O . LEU A 1 95 ? -8.742 2.625 -8.953 1 95.12 95 LEU A O 1
ATOM 750 N N . LEU A 1 96 ? -8.164 3.531 -6.926 1 95 96 LEU A N 1
ATOM 751 C CA . LEU A 1 96 ? -7.477 4.684 -7.5 1 95 96 LEU A CA 1
ATOM 752 C C . LEU A 1 96 ? -6.02 4.727 -7.059 1 95 96 LEU A C 1
ATOM 754 O O . LEU A 1 96 ? -5.695 4.34 -5.934 1 95 96 LEU A O 1
ATOM 758 N N . HIS A 1 97 ? -5.188 5.176 -7.969 1 95 97 HIS A N 1
ATOM 759 C CA . HIS A 1 97 ? -3.773 5.352 -7.66 1 95 97 HIS A CA 1
ATOM 760 C C . HIS A 1 97 ? -3.326 6.785 -7.93 1 95 97 HIS A C 1
ATOM 762 O O . HIS A 1 97 ? -3.719 7.383 -8.938 1 95 97 HIS A O 1
ATOM 768 N N . MET A 1 98 ? -2.535 7.293 -6.996 1 95.75 98 MET A N 1
ATOM 769 C CA . MET A 1 98 ? -1.929 8.609 -7.164 1 95.75 98 MET A CA 1
ATOM 770 C C . MET A 1 98 ? -0.463 8.594 -6.746 1 95.75 98 MET A C 1
ATOM 772 O O . MET A 1 98 ? -0.093 7.906 -5.793 1 95.75 98 MET A O 1
ATOM 776 N N . SER A 1 99 ? 0.311 9.289 -7.469 1 95.69 99 SER A N 1
ATOM 777 C CA . SER A 1 99 ? 1.712 9.508 -7.1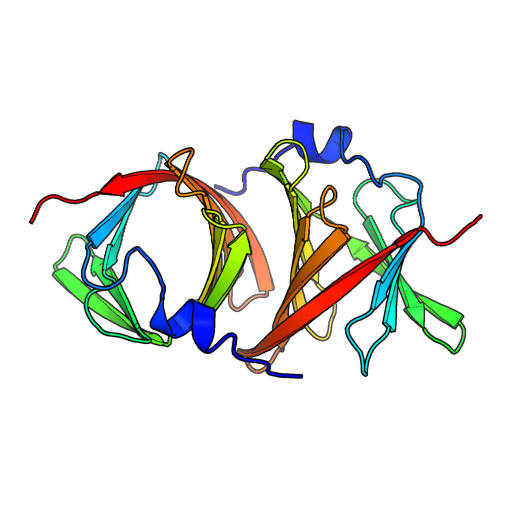29 1 95.69 99 SER A CA 1
ATOM 778 C C . SER A 1 99 ? 2.012 10.984 -6.938 1 95.69 99 SER A C 1
ATOM 780 O O . SER A 1 99 ? 1.479 11.828 -7.664 1 95.69 99 SER A O 1
ATOM 782 N N . GLY A 1 100 ? 2.838 11.242 -5.922 1 96.81 100 GLY A N 1
ATOM 783 C CA . GLY A 1 100 ? 3.104 12.648 -5.645 1 96.81 100 GLY A CA 1
ATOM 784 C C . GLY A 1 100 ? 4.438 12.883 -4.965 1 96.81 100 GLY A C 1
ATOM 785 O O . GLY A 1 100 ? 5.277 11.977 -4.906 1 96.81 100 GLY A O 1
ATOM 786 N N . VAL A 1 101 ? 4.625 14.133 -4.578 1 98.44 101 VAL A N 1
ATOM 787 C CA . VAL A 1 101 ? 5.852 14.578 -3.924 1 98.44 101 VAL A CA 1
ATOM 788 C C . VAL A 1 101 ? 5.539 15.023 -2.496 1 98.44 101 VAL A C 1
ATOM 790 O O . VAL A 1 101 ? 4.512 15.656 -2.248 1 98.44 101 VAL A O 1
ATOM 793 N N . LEU A 1 102 ? 6.426 14.625 -1.584 1 98.25 102 LEU A N 1
ATOM 794 C CA . LEU A 1 102 ? 6.297 15.008 -0.182 1 98.25 102 LEU A CA 1
ATOM 795 C C . LEU A 1 102 ? 7.164 16.219 0.135 1 98.25 102 LEU A C 1
ATOM 797 O O . LEU A 1 102 ? 8.297 16.312 -0.344 1 98.25 102 LEU A O 1
ATOM 801 N N . SER A 1 103 ? 6.605 17.156 0.854 1 98.12 103 SER A N 1
ATOM 802 C CA . SER A 1 103 ? 7.367 18.266 1.388 1 98.12 103 SER A CA 1
ATOM 803 C C . SER A 1 103 ? 6.91 18.625 2.797 1 98.12 103 SER A C 1
ATOM 805 O O . SER A 1 103 ? 5.727 18.531 3.115 1 98.12 103 SER A O 1
ATOM 807 N N . GLN A 1 104 ? 7.906 18.984 3.592 1 97.31 104 GLN A N 1
ATOM 808 C CA . GLN A 1 104 ? 7.562 19.375 4.957 1 97.31 104 GLN A CA 1
ATOM 809 C C . GLN A 1 104 ? 6.867 20.734 4.98 1 97.31 104 GLN A C 1
ATOM 811 O O . GLN A 1 104 ? 7.273 21.656 4.27 1 97.31 104 GLN A O 1
ATOM 816 N N . VAL A 1 105 ? 5.77 20.766 5.754 1 94.44 105 VAL A N 1
ATOM 817 C CA . VAL A 1 105 ? 5.102 22.047 5.996 1 94.44 105 VAL A CA 1
ATOM 818 C C . VAL A 1 105 ? 5.738 22.734 7.199 1 94.44 105 VAL A C 1
ATOM 820 O O . VAL A 1 105 ? 5.836 22.156 8.281 1 94.44 105 VAL A O 1
ATOM 823 N N . GLU A 1 106 ? 6.391 23.797 7.004 1 84.88 106 GLU A N 1
ATOM 824 C CA . GLU A 1 106 ? 7.055 24.578 8.047 1 84.88 106 GLU A CA 1
ATOM 825 C C . GLU A 1 106 ? 6.082 24.969 9.148 1 84.88 106 GLU A C 1
ATOM 827 O O . GLU A 1 106 ? 4.918 25.266 8.883 1 84.88 106 GLU A O 1
ATOM 832 N N . PRO A 1 107 ? 6.645 24.656 10.422 1 73.38 107 PRO A N 1
ATOM 833 C CA . PRO A 1 107 ? 5.812 25.062 11.555 1 73.38 107 PRO A CA 1
ATOM 834 C C . PRO A 1 107 ? 5.371 26.531 11.461 1 73.38 107 PRO A C 1
ATOM 836 O O . PRO A 1 107 ? 6.055 27.344 10.844 1 73.38 107 PRO A O 1
ATOM 839 N N . MET B 1 1 ? -6.645 11.055 -12.461 1 46.97 1 MET B N 1
ATOM 840 C CA . MET B 1 1 ? -6.102 10.695 -11.156 1 46.97 1 MET B CA 1
ATOM 841 C C . MET B 1 1 ? -5.68 9.227 -11.125 1 46.97 1 MET B C 1
ATOM 843 O O . MET B 1 1 ? -4.797 8.844 -10.359 1 46.97 1 MET B O 1
ATOM 847 N N . THR B 1 2 ? -6.395 8.414 -11.906 1 62.41 2 THR B N 1
ATOM 848 C CA . THR B 1 2 ? -5.996 7.008 -11.922 1 62.41 2 THR B CA 1
ATOM 849 C C . THR B 1 2 ? -4.789 6.797 -12.828 1 62.41 2 THR B C 1
ATOM 851 O O . THR B 1 2 ? -4.93 6.746 -14.055 1 62.41 2 THR B O 1
ATOM 854 N N . GLU B 1 3 ? -3.633 7.32 -12.203 1 74.38 3 GLU B N 1
ATOM 855 C CA . GLU B 1 3 ? -2.486 7.117 -13.086 1 74.38 3 GLU B CA 1
ATOM 856 C C . GLU B 1 3 ? -1.965 5.684 -12.992 1 74.38 3 GLU B C 1
ATOM 858 O O . GLU B 1 3 ? -1.797 5.152 -11.891 1 74.38 3 GLU B O 1
ATOM 863 N N . ILE B 1 4 ? -2.166 5.059 -14.047 1 83.06 4 ILE B N 1
ATOM 864 C CA . ILE B 1 4 ? -1.496 3.768 -14.141 1 83.06 4 ILE B CA 1
ATOM 865 C C . ILE B 1 4 ? -0.024 3.975 -14.492 1 83.06 4 ILE B C 1
ATOM 867 O O . ILE B 1 4 ? 0.307 4.785 -15.359 1 83.06 4 ILE B O 1
ATOM 871 N N . ASP B 1 5 ? 0.782 3.43 -13.648 1 90.44 5 ASP B N 1
ATOM 872 C CA . ASP B 1 5 ? 2.203 3.41 -13.977 1 90.44 5 ASP B CA 1
ATOM 873 C C . ASP B 1 5 ? 2.498 2.391 -15.078 1 90.44 5 ASP B C 1
ATOM 875 O O . ASP B 1 5 ? 2.908 1.265 -14.789 1 90.44 5 ASP B O 1
ATOM 879 N N . ALA B 1 6 ? 2.305 2.844 -16.375 1 90.94 6 ALA B N 1
ATOM 880 C CA . ALA B 1 6 ? 2.41 1.935 -17.516 1 90.94 6 ALA B CA 1
ATOM 881 C C . ALA B 1 6 ? 3.818 1.354 -17.625 1 90.94 6 ALA B C 1
ATOM 883 O O . ALA B 1 6 ? 3.99 0.198 -18.016 1 90.94 6 ALA B O 1
ATOM 884 N N . THR B 1 7 ? 4.754 2.186 -17.344 1 92.12 7 THR B N 1
ATOM 885 C CA . THR B 1 7 ? 6.137 1.729 -17.422 1 92.12 7 THR B CA 1
ATOM 886 C C . THR B 1 7 ? 6.406 0.629 -16.406 1 92.12 7 THR B C 1
ATOM 888 O O . THR B 1 7 ? 6.965 -0.418 -16.734 1 92.12 7 THR B O 1
ATOM 891 N N . ALA B 1 8 ? 5.996 0.885 -15.172 1 92.94 8 ALA B N 1
ATOM 892 C CA . ALA B 1 8 ? 6.184 -0.127 -14.141 1 92.94 8 ALA B CA 1
ATOM 893 C C . ALA B 1 8 ? 5.414 -1.402 -14.469 1 92.94 8 ALA B C 1
ATOM 895 O O . ALA B 1 8 ? 5.906 -2.51 -14.234 1 92.94 8 ALA B O 1
ATOM 896 N N . GLN B 1 9 ? 4.223 -1.216 -15.023 1 93.31 9 GLN B N 1
ATOM 897 C CA . GLN B 1 9 ? 3.404 -2.363 -15.398 1 93.31 9 GLN B CA 1
ATOM 898 C C . GLN B 1 9 ? 4.109 -3.225 -16.438 1 93.31 9 GLN B C 1
ATOM 900 O O . GLN B 1 9 ? 4.188 -4.449 -16.297 1 93.31 9 GLN B O 1
ATOM 905 N N . ALA B 1 10 ? 4.66 -2.594 -17.375 1 91.31 10 ALA B N 1
ATOM 906 C CA . ALA B 1 10 ? 5.273 -3.287 -18.5 1 91.31 10 ALA B CA 1
ATOM 907 C C . ALA B 1 10 ? 6.625 -3.883 -18.109 1 91.31 10 ALA B C 1
ATOM 909 O O . ALA B 1 10 ? 7.039 -4.906 -18.656 1 91.31 10 ALA B O 1
ATOM 910 N N . GLU B 1 11 ? 7.234 -3.248 -17.141 1 93.19 11 GLU B N 1
ATOM 911 C CA . GLU B 1 11 ? 8.602 -3.639 -16.812 1 93.19 11 GLU B CA 1
ATOM 912 C C . GLU B 1 11 ? 8.656 -4.34 -15.453 1 93.19 11 GLU B C 1
ATOM 914 O O . GLU B 1 11 ? 9.734 -4.461 -14.852 1 93.19 11 GLU B O 1
ATOM 919 N N . PHE B 1 12 ? 7.527 -4.773 -14.984 1 96.69 12 PHE B N 1
ATOM 920 C CA . PHE B 1 12 ? 7.488 -5.488 -13.719 1 96.69 12 PHE B CA 1
ATOM 921 C C . PHE B 1 12 ? 8.438 -6.684 -13.742 1 96.69 12 PHE B C 1
ATOM 923 O O . PHE B 1 12 ? 8.25 -7.609 -14.539 1 96.69 12 PHE B O 1
ATOM 930 N N . PRO B 1 13 ? 9.398 -6.809 -12.789 1 97.5 13 PRO B N 1
ATOM 931 C CA . PRO B 1 13 ? 10.477 -7.793 -12.883 1 97.5 13 PRO B CA 1
ATOM 932 C C . PRO B 1 13 ? 10 -9.219 -12.633 1 97.5 13 PRO B C 1
ATOM 934 O O . PRO B 1 13 ? 10.68 -10.18 -12.992 1 97.5 13 PRO B O 1
ATOM 937 N N . LEU B 1 14 ? 8.891 -9.391 -11.961 1 97.38 14 LEU B N 1
ATOM 938 C CA . LEU B 1 14 ? 8.438 -10.727 -11.609 1 97.38 14 LEU B CA 1
ATOM 939 C C . LEU B 1 14 ? 7.504 -11.281 -12.68 1 97.38 14 LEU B C 1
ATOM 941 O O . LEU B 1 14 ? 7.027 -12.414 -12.57 1 97.38 14 LEU B O 1
ATOM 945 N N . LEU B 1 15 ? 7.254 -10.422 -13.695 1 96.5 15 LEU B N 1
ATOM 946 C CA . LEU B 1 15 ? 6.383 -10.875 -14.781 1 96.5 15 LEU B CA 1
ATOM 947 C C . LEU B 1 15 ? 6.867 -12.203 -15.352 1 96.5 15 LEU B C 1
ATOM 949 O O . LEU B 1 15 ? 8.07 -12.391 -15.562 1 96.5 15 LEU B O 1
ATOM 953 N N . GLY B 1 16 ? 5.914 -13.141 -15.531 1 96.44 16 GLY B N 1
ATOM 954 C CA . GLY B 1 16 ? 6.211 -14.438 -16.109 1 96.44 16 GLY B CA 1
ATOM 955 C C . GLY B 1 16 ? 6.609 -15.477 -15.078 1 96.44 16 GLY B C 1
ATOM 956 O O . GLY B 1 16 ? 6.855 -16.641 -15.414 1 96.44 16 GLY B O 1
ATOM 957 N N . GLN B 1 17 ? 6.688 -15.125 -13.812 1 97.06 17 GLN B N 1
ATOM 958 C CA . GLN B 1 17 ? 7.211 -16 -12.773 1 97.06 17 GLN B CA 1
ATOM 959 C C . GLN B 1 17 ? 6.145 -16.312 -11.719 1 97.06 17 GLN B C 1
ATOM 961 O O . GLN B 1 17 ? 5.062 -15.711 -11.742 1 97.06 17 GLN B O 1
ATOM 966 N N . ILE B 1 18 ? 6.395 -17.312 -10.906 1 97 18 ILE B N 1
ATOM 967 C CA . ILE B 1 18 ? 5.613 -17.609 -9.711 1 97 18 ILE B CA 1
ATOM 968 C C . ILE B 1 18 ? 6.477 -17.391 -8.469 1 97 18 ILE B C 1
ATOM 970 O O . ILE B 1 18 ? 7.625 -17.828 -8.414 1 97 18 ILE B O 1
ATOM 974 N N . TRP B 1 19 ? 5.98 -16.656 -7.609 1 97.06 19 TRP B N 1
ATOM 975 C CA . TRP B 1 19 ? 6.637 -16.406 -6.328 1 97.06 19 TRP B CA 1
ATOM 976 C C . TRP B 1 19 ? 5.719 -16.766 -5.168 1 97.06 19 TRP B C 1
ATOM 978 O O . TRP B 1 19 ? 4.492 -16.75 -5.312 1 97.06 19 TRP B O 1
ATOM 988 N N . GLN B 1 20 ? 6.352 -17.125 -4.109 1 97.06 20 GLN B N 1
ATOM 989 C CA . GLN B 1 20 ? 5.586 -17.391 -2.895 1 97.06 20 GLN B CA 1
ATOM 990 C C . GLN B 1 20 ? 5.809 -16.297 -1.85 1 97.06 20 GLN B C 1
ATOM 992 O O . GLN B 1 20 ? 6.941 -15.867 -1.626 1 97.06 20 GLN B O 1
ATOM 997 N N . ALA B 1 21 ? 4.73 -15.797 -1.352 1 97.19 21 ALA B N 1
ATOM 998 C CA . ALA B 1 21 ? 4.762 -14.961 -0.153 1 97.19 21 ALA B CA 1
ATOM 999 C C . ALA B 1 21 ? 4.465 -15.781 1.097 1 97.19 21 ALA B C 1
ATOM 1001 O O . ALA B 1 21 ? 3.354 -16.297 1.261 1 97.19 21 ALA B O 1
ATOM 1002 N N . ASP B 1 22 ? 5.438 -15.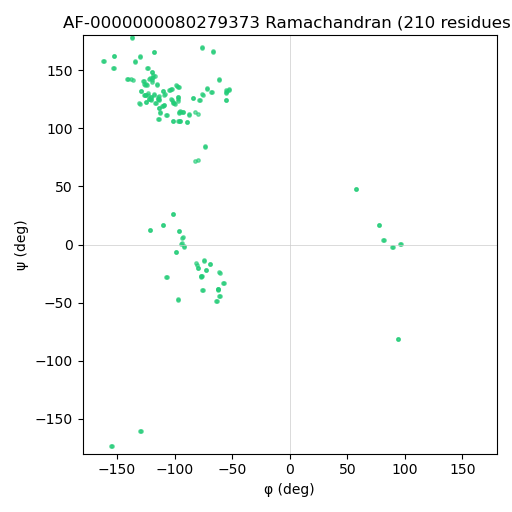93 2.006 1 96.88 22 ASP B N 1
ATOM 1003 C CA . ASP B 1 22 ? 5.32 -16.672 3.258 1 96.88 22 ASP B CA 1
ATOM 1004 C C . ASP B 1 22 ? 5.125 -15.727 4.441 1 96.88 22 ASP B C 1
ATOM 1006 O O . ASP B 1 22 ? 6.07 -15.07 4.883 1 96.88 22 ASP B O 1
ATOM 1010 N N . TYR B 1 23 ? 3.869 -15.703 4.945 1 95.44 23 TYR B N 1
ATOM 1011 C CA . TYR B 1 23 ? 3.52 -14.805 6.039 1 95.44 23 TYR B CA 1
ATOM 1012 C C . TYR B 1 23 ? 3.596 -15.523 7.379 1 95.44 23 TYR B C 1
ATOM 1014 O O . TYR B 1 23 ? 3.176 -14.984 8.406 1 95.44 23 TYR B O 1
ATOM 1022 N N . GLY B 1 24 ? 4.145 -16.656 7.402 1 94.06 24 GLY B N 1
ATOM 1023 C CA . GLY B 1 24 ? 4.18 -17.516 8.578 1 94.06 24 GLY B CA 1
ATOM 1024 C C . GLY B 1 24 ? 3.041 -18.516 8.617 1 94.06 24 GLY B C 1
ATOM 1025 O O . GLY B 1 24 ? 3.148 -19.609 8.07 1 94.06 24 GLY B O 1
ATOM 1026 N N . ASP B 1 25 ? 1.848 -18.094 9.055 1 91.62 25 ASP B N 1
ATOM 1027 C CA . ASP B 1 25 ? 0.681 -18.969 9.164 1 91.62 25 ASP B CA 1
ATOM 1028 C C . ASP B 1 25 ? -0.009 -19.125 7.812 1 91.62 25 ASP B C 1
ATOM 1030 O O . ASP B 1 25 ? -0.837 -20.031 7.637 1 91.62 25 ASP B O 1
ATOM 1034 N N . LEU B 1 26 ? 0.315 -18.266 6.914 1 91.94 26 LEU B N 1
ATOM 1035 C CA . LEU B 1 26 ? -0.296 -18.219 5.59 1 91.94 26 LEU B CA 1
ATOM 1036 C C . LEU B 1 26 ? 0.769 -18.141 4.5 1 91.94 26 LEU B C 1
ATOM 1038 O O . LEU B 1 26 ? 1.657 -17.281 4.559 1 91.94 26 LEU B O 1
ATOM 1042 N N . VAL B 1 27 ? 0.74 -19.109 3.611 1 94.19 27 VAL B N 1
ATOM 1043 C CA . VAL B 1 27 ? 1.637 -19.094 2.461 1 94.19 27 VAL B CA 1
ATOM 1044 C C . VAL B 1 27 ? 0.821 -19 1.173 1 94.19 27 VAL B C 1
ATOM 1046 O O . VAL B 1 27 ? -0.068 -19.812 0.933 1 94.19 27 VAL B O 1
ATOM 1049 N N . ILE B 1 28 ? 1.06 -17.969 0.352 1 95.12 28 ILE B N 1
ATOM 1050 C CA . ILE B 1 28 ? 0.288 -17.703 -0.859 1 95.12 28 ILE B CA 1
ATOM 1051 C C . ILE B 1 28 ? 1.224 -17.656 -2.064 1 95.12 28 ILE B C 1
ATOM 1053 O O . ILE B 1 28 ? 2.236 -16.953 -2.041 1 95.12 28 ILE B O 1
ATOM 1057 N N . GLU B 1 29 ? 0.893 -18.391 -3.078 1 95.25 29 GLU B N 1
ATOM 1058 C CA . GLU B 1 29 ? 1.623 -18.25 -4.336 1 95.25 29 GLU B CA 1
ATOM 1059 C C . GLU B 1 29 ? 1.068 -17.094 -5.168 1 95.25 29 GLU B C 1
ATOM 1061 O O . GLU B 1 29 ? -0.143 -17 -5.383 1 95.25 29 GLU B O 1
ATOM 1066 N N . HIS B 1 30 ? 1.968 -16.203 -5.543 1 97 30 HIS B N 1
ATOM 1067 C CA . HIS B 1 30 ? 1.698 -15.141 -6.512 1 97 30 HIS B CA 1
ATOM 1068 C C . HIS B 1 30 ? 2.127 -15.555 -7.914 1 97 30 HIS B C 1
ATOM 1070 O O . HIS B 1 30 ? 3.324 -15.633 -8.203 1 97 30 HIS B O 1
ATOM 1076 N N . ASP B 1 31 ? 1.124 -15.852 -8.719 1 97.06 31 ASP B N 1
ATOM 1077 C CA . ASP B 1 31 ? 1.375 -16.25 -10.102 1 97.06 31 ASP B CA 1
ATOM 1078 C C . ASP B 1 31 ? 1.246 -15.062 -11.047 1 97.06 31 ASP B C 1
ATOM 1080 O O . ASP B 1 31 ? 0.139 -14.594 -11.32 1 97.06 31 ASP B O 1
ATOM 1084 N N . TYR B 1 32 ? 2.459 -14.578 -11.531 1 97.56 32 TYR B N 1
ATOM 1085 C CA . TYR B 1 32 ? 2.5 -13.383 -12.367 1 97.56 32 TYR B CA 1
ATOM 1086 C C . TYR B 1 32 ? 2.652 -13.758 -13.844 1 97.56 32 TYR B C 1
ATOM 1088 O O . TYR B 1 32 ? 3.125 -12.945 -14.641 1 97.56 32 TYR B O 1
ATOM 1096 N N . ARG B 1 33 ? 2.236 -14.906 -14.305 1 96.44 33 ARG B N 1
ATOM 1097 C CA . ARG B 1 33 ? 2.514 -15.352 -15.664 1 96.44 33 ARG B CA 1
ATOM 1098 C C . ARG B 1 33 ? 1.6 -14.656 -16.672 1 96.44 33 ARG B C 1
ATOM 1100 O O . ARG B 1 33 ? 1.969 -14.469 -17.828 1 96.44 33 ARG B O 1
ATOM 1107 N N . GLU B 1 34 ? 0.4 -14.234 -16.266 1 96.25 34 GLU B N 1
ATOM 1108 C CA . GLU B 1 34 ? -0.495 -13.477 -17.125 1 96.25 34 GLU B CA 1
ATOM 1109 C C . GLU B 1 34 ? -0.297 -11.977 -16.953 1 96.25 34 GLU B C 1
ATOM 1111 O O . GLU B 1 34 ? -0.563 -11.43 -15.891 1 96.25 34 GLU B O 1
ATOM 1116 N N . PRO B 1 35 ? 0.201 -11.242 -18.031 1 95.69 35 PRO B N 1
ATOM 1117 C CA . PRO B 1 35 ? 0.419 -9.805 -17.922 1 95.69 35 PRO B CA 1
ATOM 1118 C C . PRO B 1 35 ? -0.834 -9.055 -17.469 1 95.69 35 PRO B C 1
ATOM 1120 O O . PRO B 1 35 ? -1.927 -9.312 -17.984 1 95.69 35 PRO B O 1
ATOM 1123 N N . GLY B 1 36 ? -0.706 -8.156 -16.484 1 96.31 36 GLY B N 1
ATOM 1124 C CA . GLY B 1 36 ? -1.802 -7.324 -16 1 96.31 36 GLY B CA 1
ATOM 1125 C C . GLY B 1 36 ? -2.713 -8.047 -15.023 1 96.31 36 GLY B C 1
ATOM 1126 O O . GLY B 1 36 ? -3.762 -7.52 -14.641 1 96.31 36 GLY B O 1
ATOM 1127 N N . LYS B 1 37 ? -2.295 -9.305 -14.703 1 97.88 37 LYS B N 1
ATOM 1128 C CA . LYS B 1 37 ? -3.102 -10.094 -13.781 1 97.88 37 LYS B CA 1
ATOM 1129 C C . LYS B 1 37 ? -2.227 -10.773 -12.727 1 97.88 37 LYS B C 1
ATOM 1131 O O . LYS B 1 37 ? -1.013 -10.891 -12.906 1 97.88 37 LYS B O 1
ATOM 1136 N N . ILE B 1 38 ? -2.797 -11.102 -11.656 1 98.38 38 ILE B N 1
ATOM 1137 C CA . ILE B 1 38 ? -2.207 -11.977 -10.648 1 98.38 38 ILE B CA 1
ATOM 1138 C C . ILE B 1 38 ? -3.154 -13.141 -10.359 1 98.38 38 ILE B C 1
ATOM 1140 O O . ILE B 1 38 ? -4.367 -12.945 -10.25 1 98.38 38 ILE B O 1
ATOM 1144 N N . SER B 1 39 ? -2.578 -14.352 -10.242 1 97.94 39 SER B N 1
ATOM 1145 C CA . SER B 1 39 ? -3.377 -15.539 -9.938 1 97.94 39 SER B CA 1
ATOM 1146 C C . SER B 1 39 ? -2.936 -16.172 -8.625 1 97.94 39 SER B C 1
ATOM 1148 O O . SER B 1 39 ? -1.755 -16.141 -8.273 1 97.94 39 SER B O 1
ATOM 1150 N N . PHE B 1 40 ? -3.852 -16.688 -7.883 1 97.06 40 PHE B N 1
ATOM 1151 C CA . PHE B 1 40 ? -3.672 -17.406 -6.625 1 97.06 40 PHE B CA 1
ATOM 1152 C C . PHE B 1 40 ? -4.262 -18.797 -6.715 1 97.06 40 PHE B C 1
ATOM 1154 O O . PHE B 1 40 ? -5.387 -18.984 -7.188 1 97.06 40 PHE B O 1
ATOM 1161 N N . VAL B 1 41 ? -3.461 -19.734 -6.43 1 86.06 41 VAL B N 1
ATOM 1162 C CA . VAL B 1 41 ? -3.951 -21.109 -6.5 1 86.06 41 VAL B CA 1
ATOM 1163 C C . VAL B 1 41 ? -4.078 -21.688 -5.094 1 86.06 41 VAL B C 1
ATOM 1165 O O . VAL B 1 41 ? -3.125 -21.656 -4.312 1 86.06 41 VAL B O 1
ATOM 1168 N N . SER B 1 42 ? -5.277 -22.062 -4.773 1 82.44 42 SER B N 1
ATOM 1169 C CA . SER B 1 42 ? -5.516 -22.688 -3.475 1 82.44 42 SER B CA 1
ATOM 1170 C C . SER B 1 42 ? -4.84 -24.047 -3.379 1 82.44 42 SER B C 1
ATOM 1172 O O . SER B 1 42 ? -4.363 -24.578 -4.383 1 82.44 42 SER B O 1
ATOM 1174 N N . LYS B 1 43 ? -4.777 -24.516 -2.141 1 80.25 43 LYS B N 1
ATOM 1175 C CA . LYS B 1 43 ? -4.266 -25.859 -1.904 1 80.25 43 LYS B CA 1
ATOM 1176 C C . LYS B 1 43 ? -5.117 -26.906 -2.621 1 80.25 43 LYS B C 1
ATOM 1178 O O . LYS B 1 43 ? -4.629 -27.984 -2.957 1 80.25 43 LYS B O 1
ATOM 1183 N N . HIS B 1 44 ? -6.398 -26.641 -2.928 1 86.19 44 HIS B N 1
ATOM 1184 C CA . HIS B 1 44 ? -7.301 -27.578 -3.58 1 86.19 44 HIS B CA 1
ATOM 1185 C C . HIS B 1 44 ? -7.309 -27.375 -5.09 1 86.19 44 HIS B C 1
ATOM 1187 O O . HIS B 1 44 ? -8.086 -28.016 -5.805 1 86.19 44 HIS B O 1
ATOM 1193 N N . GLY B 1 45 ? -6.535 -26.469 -5.527 1 83.06 45 GLY B N 1
ATOM 1194 C CA . GLY B 1 45 ? -6.324 -26.328 -6.961 1 83.06 45 GLY B CA 1
ATOM 1195 C C . GLY B 1 45 ? -7.211 -25.281 -7.602 1 83.06 45 GLY B C 1
ATOM 1196 O O . GLY B 1 45 ? -7.176 -25.078 -8.82 1 83.06 45 GLY B O 1
ATOM 1197 N N . THR B 1 46 ? -8.055 -24.609 -6.801 1 89.5 46 THR B N 1
ATOM 1198 C CA . THR B 1 46 ? -8.891 -23.562 -7.371 1 89.5 46 THR B CA 1
ATOM 1199 C C . THR B 1 46 ? -8.062 -22.312 -7.648 1 89.5 46 THR B C 1
ATOM 1201 O O . THR B 1 46 ? -7.328 -21.844 -6.777 1 89.5 46 THR B O 1
ATOM 1204 N N . ARG B 1 47 ? -8.234 -21.875 -8.906 1 94 47 ARG B N 1
ATOM 1205 C CA . ARG B 1 47 ? -7.461 -20.719 -9.352 1 94 47 ARG B CA 1
ATOM 1206 C C . ARG B 1 47 ? -8.32 -19.453 -9.359 1 94 47 ARG B C 1
ATOM 1208 O O . ARG B 1 47 ? -9.43 -19.453 -9.898 1 94 47 ARG B O 1
ATOM 1215 N N . LEU B 1 48 ? -7.883 -18.406 -8.664 1 96.75 48 LEU B N 1
ATOM 1216 C CA . LEU B 1 48 ? -8.492 -17.078 -8.719 1 96.75 48 LEU B CA 1
ATOM 1217 C C . LEU B 1 48 ? -7.57 -16.094 -9.422 1 96.75 48 LEU B C 1
ATOM 1219 O O . LEU B 1 48 ? -6.414 -15.93 -9.031 1 96.75 48 LEU B O 1
ATOM 1223 N N . THR B 1 49 ? -8.07 -15.523 -10.555 1 98.19 49 THR B N 1
ATOM 1224 C CA . THR B 1 49 ? -7.312 -14.539 -11.312 1 98.19 49 THR B CA 1
ATOM 1225 C C . THR B 1 49 ? -7.996 -13.172 -11.266 1 98.19 49 THR B C 1
ATOM 1227 O O . THR B 1 49 ? -9.195 -13.062 -11.539 1 98.19 49 THR B O 1
ATOM 1230 N N . VAL B 1 50 ? -7.227 -12.188 -10.844 1 98.38 50 VAL B N 1
ATOM 1231 C CA . VAL B 1 50 ? -7.773 -10.836 -10.781 1 98.38 50 VAL B CA 1
ATOM 1232 C C . VAL B 1 50 ? -6.82 -9.859 -11.469 1 98.38 50 VAL B C 1
ATOM 1234 O O . VAL B 1 50 ? -5.668 -10.195 -11.75 1 98.38 50 VAL B O 1
ATOM 1237 N N . ASP B 1 51 ? -7.371 -8.633 -11.844 1 97.62 51 ASP B N 1
ATOM 1238 C CA . ASP B 1 51 ? -6.523 -7.582 -12.406 1 97.62 51 ASP B CA 1
ATOM 1239 C C . ASP B 1 51 ? -5.457 -7.145 -11.406 1 97.62 51 ASP B C 1
ATOM 1241 O O . ASP B 1 51 ? -5.723 -7.059 -10.203 1 97.62 51 ASP B O 1
ATOM 1245 N N . LEU B 1 52 ? -4.254 -6.871 -11.891 1 97.88 52 LEU B N 1
ATOM 1246 C CA . LEU B 1 52 ? -3.117 -6.441 -11.078 1 97.88 52 LEU B CA 1
ATOM 1247 C C . LEU B 1 52 ? -2.617 -5.074 -11.523 1 97.88 52 LEU B C 1
ATOM 1249 O O . LEU B 1 52 ? -2.389 -4.848 -12.719 1 97.88 52 LEU B O 1
ATOM 1253 N N . THR B 1 53 ? -2.549 -4.16 -10.641 1 97.06 53 THR B N 1
ATOM 1254 C CA . THR B 1 53 ? -1.848 -2.902 -10.883 1 97.06 53 THR B CA 1
ATOM 1255 C C . THR B 1 53 ? -0.49 -2.898 -10.188 1 97.06 53 THR B C 1
ATOM 1257 O O . THR B 1 53 ? -0.379 -3.314 -9.031 1 97.06 53 THR B O 1
ATOM 1260 N N . VAL B 1 54 ? 0.529 -2.479 -10.93 1 97.44 54 VAL B N 1
ATOM 1261 C CA . VAL B 1 54 ? 1.892 -2.414 -10.414 1 97.44 54 VAL B CA 1
ATOM 1262 C C . VAL B 1 54 ? 2.406 -0.979 -10.484 1 97.44 54 VAL B C 1
ATOM 1264 O O . VAL B 1 54 ? 2.311 -0.334 -11.531 1 97.44 54 VAL B O 1
ATOM 1267 N N . THR B 1 55 ? 2.871 -0.488 -9.391 1 96.44 55 THR B N 1
ATOM 1268 C CA . THR B 1 55 ? 3.561 0.798 -9.352 1 96.44 55 THR B CA 1
ATOM 1269 C C . THR B 1 55 ? 4.973 0.642 -8.797 1 96.44 55 THR B C 1
ATOM 1271 O O . THR B 1 55 ? 5.191 -0.122 -7.855 1 96.44 55 THR B O 1
ATOM 1274 N N . ARG B 1 56 ? 5.875 1.421 -9.375 1 96.31 56 ARG B N 1
ATOM 1275 C CA . ARG B 1 56 ? 7.262 1.373 -8.922 1 96.31 56 ARG B CA 1
ATOM 1276 C C . ARG B 1 56 ? 7.551 2.494 -7.93 1 96.31 56 ARG B C 1
ATOM 1278 O O . ARG B 1 56 ? 7.254 3.66 -8.195 1 96.31 56 ARG B O 1
ATOM 1285 N N . VAL B 1 57 ? 8.094 2.078 -6.742 1 95.19 57 VAL B N 1
ATOM 1286 C CA . VAL B 1 57 ? 8.484 3.043 -5.723 1 95.19 57 VAL B CA 1
ATOM 1287 C C . VAL B 1 57 ? 9.984 3.326 -5.836 1 95.19 57 VAL B C 1
ATOM 1289 O O . VAL B 1 57 ? 10.414 4.477 -5.715 1 95.19 57 VAL B O 1
ATOM 1292 N N . ARG B 1 58 ? 10.766 2.281 -5.941 1 95 58 ARG B N 1
ATOM 1293 C CA . ARG B 1 58 ? 12.203 2.242 -6.191 1 95 58 ARG B CA 1
ATOM 1294 C C . ARG B 1 58 ? 12.555 1.159 -7.203 1 95 58 ARG B C 1
ATOM 1296 O O . ARG B 1 58 ? 11.68 0.408 -7.645 1 95 58 ARG B O 1
ATOM 1303 N N . ASP B 1 59 ? 13.836 1.106 -7.5 1 93.25 59 ASP B N 1
ATOM 1304 C CA . ASP B 1 59 ? 14.266 0.141 -8.508 1 93.25 59 ASP B CA 1
ATOM 1305 C C . ASP B 1 59 ? 13.867 -1.28 -8.109 1 93.25 59 ASP B C 1
ATOM 1307 O O . ASP B 1 59 ? 13.547 -2.104 -8.969 1 93.25 59 ASP B O 1
ATOM 1311 N N . ASP B 1 60 ? 13.852 -1.579 -6.82 1 96 60 ASP B N 1
ATOM 1312 C CA . ASP B 1 60 ? 13.609 -2.945 -6.367 1 96 60 ASP B CA 1
ATOM 1313 C C . ASP B 1 60 ? 12.391 -3.012 -5.449 1 96 60 ASP B C 1
ATOM 1315 O O . ASP B 1 60 ? 12.195 -4 -4.738 1 96 60 ASP B O 1
ATOM 1319 N N . VAL B 1 61 ? 11.578 -1.937 -5.391 1 97.38 61 VAL B N 1
ATOM 1320 C CA . VAL B 1 61 ? 10.398 -1.92 -4.527 1 97.38 61 VAL B CA 1
ATOM 1321 C C . VAL B 1 61 ? 9.156 -1.595 -5.352 1 97.38 61 VAL B C 1
ATOM 1323 O O . VAL B 1 61 ? 9.086 -0.548 -6 1 97.38 61 VAL B O 1
ATOM 1326 N N . PHE B 1 62 ? 8.203 -2.424 -5.328 1 98.19 62 PHE B N 1
ATOM 1327 C CA . PHE B 1 62 ? 6.988 -2.312 -6.129 1 98.19 62 PHE B CA 1
ATOM 1328 C C . PHE B 1 62 ? 5.746 -2.406 -5.25 1 98.19 62 PHE B C 1
ATOM 1330 O O . PHE B 1 62 ? 5.719 -3.178 -4.289 1 98.19 62 PHE B O 1
ATOM 1337 N N . VAL B 1 63 ? 4.75 -1.602 -5.566 1 98.31 63 VAL B N 1
ATOM 1338 C CA . VAL B 1 63 ? 3.428 -1.682 -4.949 1 98.31 63 VAL B CA 1
ATOM 1339 C C . VAL B 1 63 ? 2.469 -2.424 -5.879 1 98.31 63 VAL B C 1
ATOM 1341 O O . VAL B 1 63 ? 2.285 -2.031 -7.031 1 98.31 63 VAL B O 1
ATOM 1344 N N . LEU B 1 64 ? 1.931 -3.477 -5.379 1 98.62 64 LEU B N 1
ATOM 1345 C CA . LEU B 1 64 ? 0.907 -4.246 -6.078 1 98.62 64 LEU B CA 1
ATOM 1346 C C . LEU B 1 64 ? -0.471 -3.986 -5.477 1 98.62 64 LEU B C 1
ATOM 1348 O O . LEU B 1 64 ? -0.632 -3.988 -4.258 1 98.62 64 LEU B O 1
ATOM 1352 N N . ALA B 1 65 ? -1.442 -3.729 -6.332 1 98.56 65 ALA B N 1
ATOM 1353 C CA . ALA B 1 65 ? -2.83 -3.598 -5.895 1 98.56 65 ALA B CA 1
ATOM 1354 C C . ALA B 1 65 ? -3.744 -4.531 -6.684 1 98.56 65 ALA B C 1
ATOM 1356 O O . ALA B 1 65 ? -3.686 -4.57 -7.914 1 98.56 65 ALA B O 1
ATOM 1357 N N . PHE B 1 66 ? -4.496 -5.266 -5.953 1 98.56 66 PHE B N 1
ATOM 1358 C CA . PHE B 1 66 ? -5.453 -6.184 -6.555 1 98.56 66 PHE B CA 1
ATOM 1359 C C . PHE B 1 66 ? -6.629 -6.434 -5.617 1 98.56 66 PHE B C 1
ATOM 1361 O O . PHE B 1 66 ? -6.57 -6.082 -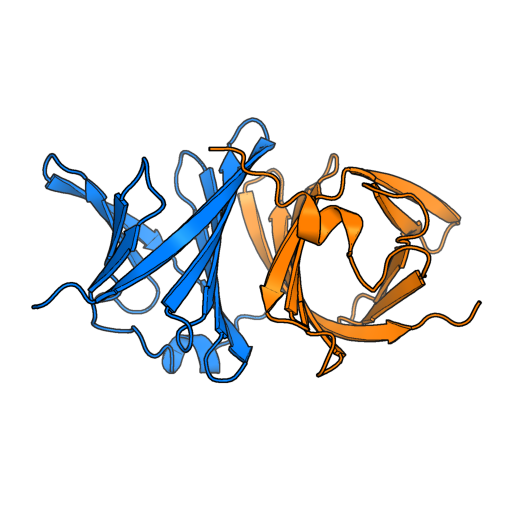4.434 1 98.56 66 PHE B O 1
ATOM 1368 N N . GLN B 1 67 ? -7.699 -6.941 -6.18 1 98.44 67 GLN B N 1
ATOM 1369 C CA . GLN B 1 67 ? -8.867 -7.203 -5.344 1 98.44 67 GLN B CA 1
ATOM 1370 C C . GLN B 1 67 ? -9.727 -8.32 -5.93 1 98.44 67 GLN B C 1
ATOM 1372 O O . GLN B 1 67 ? -9.664 -8.594 -7.129 1 98.44 67 GLN B O 1
ATOM 1377 N N . ASP B 1 68 ? -10.398 -8.977 -5.082 1 97.31 68 ASP B N 1
ATOM 1378 C CA . ASP B 1 68 ? -11.406 -9.953 -5.473 1 97.31 68 ASP B CA 1
ATOM 1379 C C . ASP B 1 68 ? -12.727 -9.711 -4.734 1 97.31 68 ASP B C 1
ATOM 1381 O O . ASP B 1 68 ? -13 -8.594 -4.297 1 97.31 68 ASP B O 1
ATOM 1385 N N . ALA B 1 69 ? -13.594 -10.727 -4.676 1 95.62 69 ALA B N 1
ATOM 1386 C CA . ALA B 1 69 ? -14.914 -10.539 -4.082 1 95.62 69 ALA B CA 1
ATOM 1387 C C . ALA B 1 69 ? -14.812 -10.344 -2.572 1 95.62 69 ALA B C 1
ATOM 1389 O O . ALA B 1 69 ? -15.719 -9.781 -1.95 1 95.62 69 ALA B O 1
ATOM 1390 N N . ASP B 1 70 ? -13.656 -10.719 -1.995 1 95.81 70 ASP B N 1
ATOM 1391 C CA . ASP B 1 70 ? -13.602 -10.773 -0.537 1 95.81 70 ASP B CA 1
ATOM 1392 C C . ASP B 1 70 ? -12.781 -9.617 0.028 1 95.81 70 ASP B C 1
ATOM 1394 O O . ASP B 1 70 ? -13.008 -9.18 1.159 1 95.81 70 ASP B O 1
ATOM 1398 N N . ALA B 1 71 ? -11.852 -9.117 -0.704 1 97.56 71 ALA B N 1
ATOM 1399 C CA . ALA B 1 71 ? -10.945 -8.133 -0.119 1 97.56 71 ALA B CA 1
ATOM 1400 C C . ALA B 1 71 ? -10.234 -7.332 -1.203 1 97.56 71 ALA B C 1
ATOM 1402 O O . ALA B 1 71 ? -10.25 -7.715 -2.377 1 97.56 71 ALA B O 1
ATOM 1403 N N . SER B 1 72 ? -9.742 -6.148 -0.903 1 98.31 72 SER B N 1
ATOM 1404 C CA . SER B 1 72 ? -8.688 -5.441 -1.618 1 98.31 72 SER B CA 1
ATOM 1405 C C . SER B 1 72 ? -7.336 -5.621 -0.932 1 98.31 72 SER B C 1
ATOM 1407 O O . SER B 1 72 ? -7.254 -5.605 0.298 1 98.31 72 SER B O 1
ATOM 1409 N N . VAL B 1 73 ? -6.312 -5.855 -1.711 1 98.44 73 VAL B N 1
ATOM 1410 C CA . VAL B 1 73 ? -4.98 -6.059 -1.154 1 98.44 73 VAL B CA 1
ATOM 1411 C C . VAL B 1 73 ? -3.996 -5.09 -1.803 1 98.44 73 VAL B C 1
ATOM 1413 O O . VAL B 1 73 ? -3.996 -4.918 -3.025 1 98.44 73 VAL B O 1
ATOM 1416 N N . VAL B 1 74 ? -3.248 -4.363 -1.003 1 98.62 74 VAL B N 1
ATOM 1417 C CA . VAL B 1 74 ? -2.07 -3.613 -1.427 1 98.62 74 VAL B CA 1
ATOM 1418 C C . VAL B 1 74 ? -0.815 -4.23 -0.818 1 98.62 74 VAL B C 1
ATOM 1420 O O . VAL B 1 74 ? -0.663 -4.27 0.405 1 98.62 74 VAL B O 1
ATOM 1423 N N . ALA B 1 75 ? 0.005 -4.762 -1.608 1 98.62 75 ALA B N 1
ATOM 1424 C CA . ALA B 1 75 ? 1.232 -5.422 -1.174 1 98.62 75 ALA B CA 1
ATOM 1425 C C . ALA B 1 75 ? 2.465 -4.66 -1.654 1 98.62 75 ALA B C 1
ATOM 1427 O O . ALA B 1 75 ? 2.578 -4.336 -2.838 1 98.62 75 ALA B O 1
ATOM 1428 N N . VAL B 1 76 ? 3.342 -4.305 -0.773 1 98.62 76 VAL B N 1
ATOM 1429 C CA . VAL B 1 76 ? 4.641 -3.734 -1.118 1 98.62 76 VAL B CA 1
ATOM 1430 C C . VAL B 1 76 ? 5.699 -4.836 -1.137 1 98.62 76 VAL B C 1
ATOM 1432 O O . VAL B 1 76 ? 5.965 -5.465 -0.111 1 98.62 76 VAL B O 1
ATOM 1435 N N . GLU B 1 77 ? 6.234 -5.09 -2.289 1 98.56 77 GLU B N 1
ATOM 1436 C CA . GLU B 1 77 ? 7.242 -6.133 -2.451 1 98.56 77 GLU B CA 1
ATOM 1437 C C . GLU B 1 77 ? 8.625 -5.535 -2.674 1 98.56 77 GLU B C 1
ATOM 1439 O O . GLU B 1 77 ? 8.867 -4.859 -3.678 1 98.56 77 GLU B O 1
ATOM 1444 N N . ASP B 1 78 ? 9.477 -5.707 -1.727 1 98.12 78 ASP B N 1
ATOM 1445 C CA . ASP B 1 78 ? 10.891 -5.352 -1.801 1 98.12 78 ASP B CA 1
ATOM 1446 C C . ASP B 1 78 ? 11.719 -6.512 -2.344 1 98.12 78 ASP B C 1
ATOM 1448 O O . ASP B 1 78 ? 12.016 -7.465 -1.618 1 98.12 78 ASP B O 1
ATOM 1452 N N . LEU B 1 79 ? 12.141 -6.402 -3.584 1 97.75 79 LEU B N 1
ATOM 1453 C CA . LEU B 1 79 ? 12.758 -7.527 -4.281 1 97.75 79 LEU B CA 1
ATOM 1454 C C . LEU B 1 79 ? 14.211 -7.695 -3.869 1 97.75 79 LEU B C 1
ATOM 1456 O O . LEU B 1 79 ? 14.789 -8.773 -4.035 1 97.75 79 LEU B O 1
ATOM 1460 N N . SER B 1 80 ? 14.828 -6.613 -3.311 1 96.69 80 SER B N 1
ATOM 1461 C CA . SER B 1 80 ? 16.203 -6.707 -2.857 1 96.69 80 SER B CA 1
ATOM 1462 C C . SER B 1 80 ? 16.312 -7.469 -1.538 1 96.69 80 SER B C 1
ATOM 1464 O O . SER B 1 80 ? 17.234 -8.258 -1.338 1 96.69 80 SER B O 1
ATOM 1466 N N . THR B 1 81 ? 15.406 -7.258 -0.678 1 97.06 81 THR B N 1
ATOM 1467 C CA . THR B 1 81 ? 15.445 -7.914 0.623 1 97.06 81 THR B CA 1
AT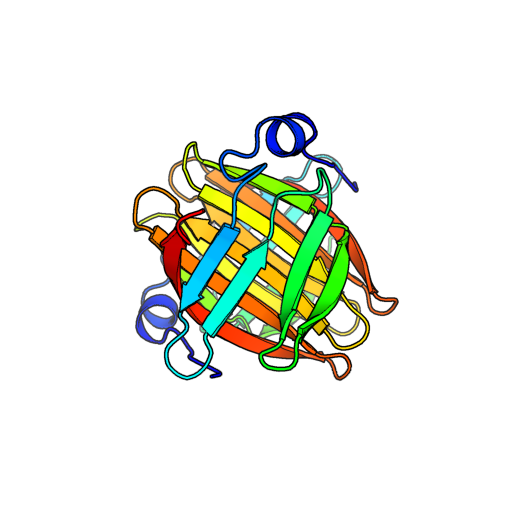OM 1468 C C . THR B 1 81 ? 14.531 -9.133 0.642 1 97.06 81 THR B C 1
ATOM 1470 O O . THR B 1 81 ? 14.508 -9.891 1.617 1 97.06 81 THR B O 1
ATOM 1473 N N . HIS B 1 82 ? 13.773 -9.352 -0.378 1 98.31 82 HIS B N 1
ATOM 1474 C CA . HIS B 1 82 ? 12.812 -10.438 -0.515 1 98.31 82 HIS B CA 1
ATOM 1475 C C . HIS B 1 82 ? 11.789 -10.414 0.616 1 98.31 82 HIS B C 1
ATOM 1477 O O . HIS B 1 82 ? 11.531 -11.445 1.244 1 98.31 82 HIS B O 1
ATOM 1483 N N . ARG B 1 83 ? 11.266 -9.227 0.839 1 98.25 83 ARG B N 1
ATOM 1484 C CA . ARG B 1 83 ? 10.227 -9.031 1.845 1 98.25 83 ARG B CA 1
ATOM 1485 C C . ARG B 1 83 ? 8.953 -8.492 1.21 1 98.25 83 ARG B C 1
ATOM 1487 O O . ARG B 1 83 ? 8.992 -7.848 0.158 1 98.25 83 ARG B O 1
ATOM 1494 N N . VAL B 1 84 ? 7.844 -8.875 1.802 1 98.06 84 VAL B N 1
ATOM 1495 C CA . VAL B 1 84 ? 6.543 -8.367 1.383 1 98.06 84 VAL B CA 1
ATOM 1496 C C . VAL B 1 84 ? 5.773 -7.848 2.598 1 98.06 84 VAL B C 1
ATOM 1498 O O . VAL B 1 84 ? 5.816 -8.453 3.67 1 98.06 84 VAL B O 1
ATOM 1501 N N . SER B 1 85 ? 5.223 -6.711 2.549 1 97.19 85 SER B N 1
ATOM 1502 C CA . SER B 1 85 ? 4.258 -6.133 3.48 1 97.19 85 SER B CA 1
ATOM 1503 C C . SER B 1 85 ? 2.896 -5.941 2.82 1 97.19 85 SER B C 1
ATOM 1505 O O . SER B 1 85 ? 2.771 -5.188 1.854 1 97.19 85 SER B O 1
ATOM 1507 N N . SER B 1 86 ? 1.869 -6.598 3.293 1 97.56 86 SER B N 1
ATOM 1508 C CA . SER B 1 86 ? 0.562 -6.559 2.646 1 97.56 86 SER B CA 1
ATOM 1509 C C . SER B 1 86 ? -0.492 -5.949 3.562 1 97.56 86 SER B C 1
ATOM 1511 O O . SER B 1 86 ? -0.59 -6.316 4.734 1 97.56 86 SER B O 1
ATOM 1513 N N . THR B 1 87 ? -1.212 -5 3.092 1 97.81 87 THR B N 1
ATOM 1514 C CA . THR B 1 87 ? -2.428 -4.484 3.711 1 97.81 87 THR B CA 1
ATOM 1515 C C . THR B 1 87 ? -3.668 -5.039 3.016 1 97.81 87 THR B C 1
ATOM 1517 O O . THR B 1 87 ? -3.797 -4.941 1.794 1 97.81 87 THR B O 1
ATOM 1520 N N . MET B 1 88 ? -4.484 -5.68 3.775 1 97.38 88 MET B N 1
ATOM 1521 C CA . MET B 1 88 ? -5.742 -6.215 3.26 1 97.38 88 MET B CA 1
ATOM 1522 C C . MET B 1 88 ? -6.93 -5.445 3.824 1 97.38 88 MET B C 1
ATOM 1524 O O . MET B 1 88 ? -6.973 -5.145 5.02 1 97.38 88 MET B O 1
ATOM 1528 N N . ILE B 1 89 ? -7.805 -5.074 3.018 1 97.38 89 ILE B N 1
ATOM 1529 C CA . ILE B 1 89 ? -9.039 -4.391 3.379 1 97.38 89 ILE B CA 1
ATOM 1530 C C . ILE B 1 89 ? -10.234 -5.285 3.059 1 97.38 89 ILE B C 1
ATOM 1532 O O . ILE B 1 89 ? -10.57 -5.492 1.889 1 97.38 89 ILE B O 1
ATOM 1536 N N . LEU B 1 90 ? -10.844 -5.797 4.152 1 97.06 90 LEU B N 1
ATOM 1537 C CA . LEU B 1 90 ? -11.992 -6.68 3.979 1 97.06 90 LEU B CA 1
ATOM 1538 C C . LEU B 1 90 ? -13.242 -5.883 3.617 1 97.06 90 LEU B C 1
ATOM 1540 O O . LEU B 1 90 ? -13.234 -4.652 3.674 1 97.06 90 LEU B O 1
ATOM 1544 N N . ARG B 1 91 ? -14.336 -6.578 3.207 1 97.06 91 ARG B N 1
ATOM 1545 C CA . ARG B 1 91 ? -15.523 -5.902 2.695 1 97.06 91 ARG B CA 1
ATOM 1546 C C . ARG B 1 91 ? -16.312 -5.242 3.826 1 97.06 91 ARG B C 1
ATOM 1548 O O . ARG B 1 91 ? -17.141 -4.379 3.58 1 97.06 91 ARG B O 1
ATOM 1555 N N . ASP B 1 92 ? -16 -5.594 5.055 1 95.06 92 ASP B N 1
ATOM 1556 C CA . ASP B 1 92 ? -16.578 -4.875 6.184 1 95.06 92 ASP B CA 1
ATOM 1557 C C . ASP B 1 92 ? -15.664 -3.744 6.645 1 95.06 92 ASP B C 1
ATOM 1559 O O . ASP B 1 92 ? -15.852 -3.186 7.727 1 95.06 92 ASP B O 1
ATOM 1563 N N . HIS B 1 93 ? -14.617 -3.52 5.922 1 94.19 93 HIS B N 1
ATOM 1564 C CA . HIS B 1 93 ? -13.672 -2.412 6.062 1 94.19 93 HIS B CA 1
ATOM 1565 C C . HIS B 1 93 ? -12.711 -2.654 7.215 1 94.19 93 HIS B C 1
ATOM 1567 O O . HIS B 1 93 ? -12.07 -1.719 7.699 1 94.19 93 HIS B O 1
ATOM 1573 N N . THR B 1 94 ? -12.656 -3.941 7.645 1 94.88 94 THR B N 1
ATOM 1574 C CA . THR B 1 94 ? -11.562 -4.293 8.547 1 94.88 94 THR B CA 1
ATOM 1575 C C . THR B 1 94 ? -10.227 -4.234 7.816 1 94.88 94 THR B C 1
ATOM 1577 O O . THR B 1 94 ? -10.109 -4.703 6.68 1 94.88 94 THR B O 1
ATOM 1580 N N . LEU B 1 95 ? -9.25 -3.561 8.438 1 95.06 95 LEU B N 1
ATOM 1581 C CA . LEU B 1 95 ? -7.891 -3.498 7.898 1 95.06 95 LEU B CA 1
ATOM 1582 C C . LEU B 1 95 ? -6.996 -4.535 8.562 1 95.06 95 LEU B C 1
ATOM 1584 O O . LEU B 1 95 ? -6.914 -4.594 9.797 1 95.06 95 LEU B O 1
ATOM 1588 N N . LEU B 1 96 ? -6.375 -5.363 7.707 1 95 96 LEU B N 1
ATOM 1589 C CA . LEU B 1 96 ? -5.406 -6.344 8.188 1 95 96 LEU B CA 1
ATOM 1590 C C . LEU B 1 96 ? -4.031 -6.094 7.57 1 95 96 LEU B C 1
ATOM 1592 O O . LEU B 1 96 ? -3.928 -5.652 6.426 1 95 96 LEU B O 1
ATOM 1596 N N . HIS B 1 97 ? -3.037 -6.371 8.367 1 95 97 HIS B N 1
ATOM 1597 C CA . HIS B 1 97 ? -1.662 -6.254 7.895 1 95 97 HIS B CA 1
ATOM 1598 C C . HIS B 1 97 ? -0.9 -7.559 8.102 1 95 97 HIS B C 1
ATOM 1600 O O . HIS B 1 97 ? -1.041 -8.211 9.141 1 95 97 HIS B O 1
ATOM 1606 N N . MET B 1 98 ? -0.116 -7.898 7.09 1 95.75 98 MET B N 1
ATOM 1607 C CA . MET B 1 98 ? 0.766 -9.062 7.176 1 95.75 98 MET B CA 1
ATOM 1608 C C . MET B 1 98 ? 2.135 -8.75 6.582 1 95.75 98 MET B C 1
ATOM 1610 O O . MET B 1 98 ? 2.238 -8.008 5.602 1 95.75 98 MET B O 1
ATOM 1614 N N . SER B 1 99 ? 3.109 -9.258 7.191 1 95.69 99 SER B N 1
ATOM 1615 C CA . SER B 1 99 ? 4.477 -9.188 6.68 1 95.69 99 SER B CA 1
ATOM 1616 C C . SER B 1 99 ? 5.047 -10.586 6.438 1 95.69 99 SER B C 1
ATOM 1618 O O . SER B 1 99 ? 4.785 -11.508 7.211 1 95.69 99 SER B O 1
ATOM 1620 N N . GLY B 1 100 ? 5.793 -10.672 5.348 1 96.81 100 GLY B N 1
ATOM 1621 C CA . GLY B 1 100 ? 6.305 -11.992 5.023 1 96.81 100 GLY B CA 1
ATOM 1622 C C . GLY B 1 100 ? 7.574 -11.953 4.188 1 96.81 100 GLY B C 1
ATOM 1623 O O . GLY B 1 100 ? 8.195 -10.898 4.039 1 96.81 100 GLY B O 1
ATOM 1624 N N . VAL B 1 101 ? 7.973 -13.156 3.766 1 98.44 101 VAL B N 1
ATOM 1625 C CA . VAL B 1 101 ? 9.18 -13.352 2.969 1 98.44 101 VAL B CA 1
ATOM 1626 C C . VAL B 1 101 ? 8.805 -13.867 1.582 1 98.44 101 VAL B C 1
ATOM 1628 O O . VAL B 1 101 ? 7.906 -14.703 1.445 1 98.44 101 VAL B O 1
ATOM 1631 N N . LEU B 1 102 ? 9.469 -13.297 0.573 1 98.25 102 LEU B N 1
ATOM 1632 C CA . LEU B 1 102 ? 9.258 -13.711 -0.81 1 98.25 102 LEU B CA 1
ATOM 1633 C C . LEU B 1 102 ? 10.312 -14.727 -1.239 1 98.25 102 LEU B C 1
ATOM 1635 O O . LEU B 1 102 ? 11.492 -14.586 -0.892 1 98.25 102 LEU B O 1
ATOM 1639 N N . SER B 1 103 ? 9.875 -15.758 -1.907 1 98.12 103 SER B N 1
ATOM 1640 C CA . SER B 1 103 ? 10.789 -16.703 -2.535 1 98.12 103 SER B CA 1
ATOM 1641 C C . SER B 1 103 ? 10.258 -17.172 -3.885 1 98.12 103 SER B C 1
ATOM 1643 O O . SER B 1 103 ? 9.047 -17.312 -4.066 1 98.12 103 SER B O 1
ATOM 1645 N N . GLN B 1 104 ? 11.195 -17.328 -4.793 1 97.19 104 GLN B N 1
ATOM 1646 C CA . GLN B 1 104 ? 10.789 -17.797 -6.113 1 97.19 104 GLN B CA 1
ATOM 1647 C C . GLN B 1 104 ? 10.383 -19.266 -6.066 1 97.19 104 GLN B C 1
ATOM 1649 O O . GLN B 1 104 ? 11.047 -20.078 -5.414 1 97.19 104 GLN B O 1
ATOM 1654 N N . VAL B 1 105 ? 9.242 -19.547 -6.719 1 94.38 105 VAL B N 1
ATOM 1655 C CA . VAL B 1 105 ? 8.82 -20.922 -6.895 1 94.38 105 VAL B CA 1
ATOM 1656 C C . VAL B 1 105 ? 9.438 -21.5 -8.164 1 94.38 105 VAL B C 1
ATOM 1658 O O . VAL B 1 105 ? 9.297 -20.922 -9.25 1 94.38 105 VAL B O 1
ATOM 1661 N N . GLU B 1 106 ? 10.32 -22.406 -8.062 1 84.56 106 GLU B N 1
ATOM 1662 C CA . GLU B 1 106 ? 11.008 -23.047 -9.18 1 84.56 106 GLU B CA 1
ATOM 1663 C C . GLU B 1 106 ? 10.008 -23.656 -10.156 1 84.56 106 GLU B C 1
ATOM 1665 O O . GLU B 1 106 ? 8.977 -24.188 -9.75 1 84.56 106 GLU B O 1
ATOM 1670 N N . PRO B 1 107 ? 10.328 -23.25 -11.477 1 73.25 107 PRO B N 1
ATOM 1671 C CA . PRO B 1 107 ? 9.477 -23.859 -12.5 1 73.25 107 PRO B CA 1
ATOM 1672 C C . PRO B 1 107 ? 9.383 -25.375 -12.359 1 73.25 107 PRO B C 1
ATOM 1674 O O . PRO B 1 107 ? 10.297 -26.016 -11.82 1 73.25 107 PRO B O 1
#

Sequence (214 aa):
MTEIDATAQAEFPLLGQIWQADYGDLVIEHDYREPGKISFVSKHGTRLTVDLTVTRVRDDVFVLAFQDADASVVAVEDLSTHRVSSTMILRDHTLLHMSGVLSQVEPMTEIDATAQAEFPLLGQIWQADYGDLVIEHDYREPGKISFVSKHGTRLTVDLTVTRVRDDVFVLAFQDADASVVAVEDLSTHRVSSTMILRDHTLLHMSGVLSQVEP

InterPro domains:
  IPR053892 MoaF-like [PF22036] (16-102)

Organism: Amycolatopsis orientalis (NCBI:txid31958)

Secondary structure (DSSP, 8-state):
-----HHHHHT-TTTT-EEEEE-SS-EEEEE--STTEEEEE-TT--EEEEEEEEEEEETTEEEEEEE-SSEEEEEEEETTTTEEEEEEEETT--EEEEEEEEEE---/-----HHHHHT-TTTT-EEEEE-SS-EEEEE--STTEEEEE-TT--EEEEEEEEEEEETTEEEEEEE-SSEEEEEEEETTTTEEEEEEEETT--EEEEEEEEEE---